Protein AF-A0A9C8XDU8-F1 (afdb_monomer)

Radius of gyration: 26.34 Å; Cα con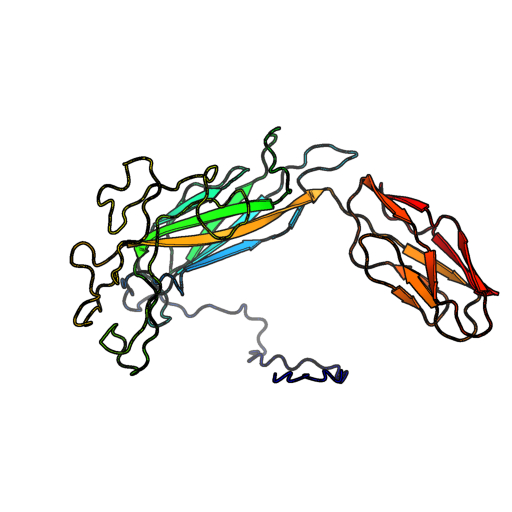tacts (8 Å, |Δi|>4): 735; chains: 1; bounding box: 66×48×68 Å

Sequence (314 aa):
MNKRFIVLTSLLFSSLLLISSCSEDNSSFETPNTSGTASNNSPVSQKNFTLLASPTEVSFFDIEKGFNEQTSKISVRIGDSKNQLVTGERTIYFRTEWGLIDPSCTTKDGACEVTWRTMRSEDVPSDLRNTIVAYSHGGQETYQDFNGNNRYDDGDTYEDLEEPYIDLDRSGDYSSGDVIIDTINGLDLTGANQKHDDADGYYNGPDCSHSTDCSPVLSNITVWAANTILLTTNKASLGGSVSGLTTGTLVLQSPGVFDLVISTDGAFTFPPDLSLGSSYNVTVKTNPAGLTCTVTDGQGVIYSDITNIAVNCS

Secondary structure (DSSP, 8-state):
-----------------------SS----PPP--TTSPP--PPPBGGGEEEEEESSEEEEEETTTEE---EEEEEEEEB-TTS-B--S--EEEEEESSSEE-SEEE-BTTEEEEEEE----S---TTSEEEEEEEEEEEB--EE-SSSSSSB-TT-EE---PPPEE-SS--SS--TT-EE-----SS-SSS-SSS-----SSB--TTB--SS-B-SS-S-EEEEEEEEEEEEE-EEEEEEEEE---SS-EEEE-TTS--EEE-SSEEEEEEEEEETT-EEE-EEEEPPTT--EEEES-EEE-SS-EEEEEEEE-

Structure (mmCIF, N/CA/C/O backbone):
data_AF-A0A9C8XDU8-F1
#
_entry.id   AF-A0A9C8XDU8-F1
#
loop_
_atom_site.group_PDB
_atom_site.id
_atom_site.type_symbol
_atom_site.label_atom_id
_atom_site.label_alt_id
_atom_site.label_comp_id
_atom_site.label_asym_id
_atom_site.label_entity_id
_atom_site.label_seq_id
_atom_site.pdbx_PDB_ins_code
_atom_site.Cartn_x
_atom_site.Cartn_y
_atom_site.Cartn_z
_atom_site.occupancy
_atom_site.B_iso_or_equiv
_atom_site.auth_seq_id
_atom_site.auth_comp_id
_atom_site.auth_asym_id
_atom_site.auth_atom_id
_atom_site.pdbx_PDB_model_num
ATOM 1 N N . MET A 1 1 ? -24.894 -24.869 -12.530 1.00 39.75 1 MET A N 1
ATOM 2 C CA . MET A 1 1 ? -25.088 -25.923 -11.506 1.00 39.75 1 MET A CA 1
ATOM 3 C C . MET A 1 1 ? -23.752 -26.595 -11.223 1.00 39.75 1 MET A C 1
ATOM 5 O O . MET A 1 1 ? -23.346 -27.440 -11.999 1.00 39.75 1 MET A O 1
ATOM 9 N N . ASN A 1 2 ? -23.061 -26.179 -10.160 1.00 30.44 2 ASN A N 1
ATOM 10 C CA . ASN A 1 2 ? -22.371 -27.059 -9.208 1.00 30.44 2 ASN A CA 1
ATOM 11 C C . ASN A 1 2 ? -21.784 -26.179 -8.098 1.00 30.44 2 ASN A C 1
ATOM 13 O O . ASN A 1 2 ? -20.748 -25.546 -8.264 1.00 30.44 2 ASN A O 1
ATOM 17 N N . LYS A 1 3 ? -22.516 -26.092 -6.985 1.00 34.38 3 LYS A N 1
ATOM 18 C CA . LYS A 1 3 ? -22.070 -25.444 -5.751 1.00 34.38 3 LYS A CA 1
ATOM 19 C C . LYS A 1 3 ? -21.203 -26.449 -4.996 1.00 34.38 3 LYS A C 1
ATOM 21 O O . LYS A 1 3 ? -21.691 -27.533 -4.682 1.00 34.38 3 LYS A O 1
ATOM 26 N N . ARG A 1 4 ? -19.959 -26.100 -4.670 1.00 33.50 4 ARG A N 1
ATOM 27 C CA . ARG A 1 4 ? -19.191 -26.795 -3.629 1.00 33.50 4 ARG A CA 1
ATOM 28 C C . ARG A 1 4 ? -19.072 -25.872 -2.424 1.00 33.50 4 ARG A C 1
ATOM 30 O O . ARG A 1 4 ? -18.353 -24.884 -2.454 1.00 33.50 4 ARG A O 1
ATOM 37 N N . PHE A 1 5 ? -19.858 -26.198 -1.402 1.00 32.03 5 PHE A N 1
ATOM 38 C CA . PHE A 1 5 ? -19.730 -25.692 -0.042 1.00 32.03 5 PHE A CA 1
ATOM 39 C C . PHE A 1 5 ? -18.426 -26.228 0.559 1.00 32.03 5 PHE A C 1
ATOM 41 O O . PHE A 1 5 ? -18.222 -27.442 0.573 1.00 32.03 5 PHE A O 1
ATOM 48 N N . ILE A 1 6 ? -17.578 -25.344 1.080 1.00 29.83 6 ILE A N 1
ATOM 49 C CA . ILE A 1 6 ? -16.530 -25.711 2.036 1.00 29.83 6 ILE A CA 1
ATOM 50 C C . ILE A 1 6 ? -17.078 -25.374 3.422 1.00 29.83 6 ILE A C 1
ATOM 52 O O . ILE A 1 6 ? -17.429 -24.232 3.708 1.00 29.83 6 ILE A O 1
ATOM 56 N N . VAL A 1 7 ? -17.209 -26.402 4.257 1.00 29.98 7 VAL A N 1
ATOM 57 C CA . VAL A 1 7 ? -17.560 -26.290 5.674 1.00 29.98 7 VAL A CA 1
ATOM 58 C C . VAL A 1 7 ? -16.274 -25.956 6.430 1.00 29.98 7 VAL A C 1
ATOM 60 O O . VAL A 1 7 ? -15.379 -26.794 6.502 1.00 29.98 7 VAL A O 1
ATOM 63 N N . LEU A 1 8 ? -16.167 -24.744 6.982 1.00 28.47 8 LEU A N 1
ATOM 64 C CA . LEU A 1 8 ? -15.135 -24.407 7.967 1.00 28.47 8 LEU A CA 1
ATOM 65 C C . LEU A 1 8 ? -15.611 -24.881 9.348 1.00 28.47 8 LEU A C 1
ATOM 67 O O . LEU A 1 8 ? -16.419 -24.223 9.999 1.00 28.47 8 LEU A O 1
ATOM 71 N N . THR A 1 9 ? -15.121 -26.032 9.802 1.00 29.92 9 THR A N 1
ATOM 72 C CA . THR A 1 9 ? -15.138 -26.385 11.227 1.00 29.92 9 THR A CA 1
ATOM 73 C C . THR A 1 9 ? -13.935 -25.738 11.900 1.00 29.92 9 THR A C 1
ATOM 75 O O . THR A 1 9 ? -12.794 -26.087 11.598 1.00 29.92 9 THR A O 1
ATOM 78 N N . SER A 1 10 ? -14.190 -24.798 12.808 1.00 29.11 10 SER A N 1
ATOM 79 C CA . SER A 1 10 ? -13.184 -24.211 13.686 1.00 29.11 10 SER A CA 1
ATOM 80 C C . SER A 1 10 ? -12.690 -25.253 14.693 1.00 29.11 10 SER A C 1
ATOM 82 O O . SER A 1 10 ? -13.430 -25.718 15.558 1.00 29.11 10 SER A O 1
ATOM 84 N N . LEU A 1 11 ? -11.414 -25.618 14.591 1.00 30.50 11 LEU A N 1
ATOM 85 C CA . LEU A 1 11 ? -10.682 -26.290 15.660 1.00 30.50 11 LEU A CA 1
ATOM 86 C C . LEU A 1 11 ? -9.765 -25.256 16.310 1.00 30.50 11 LEU A C 1
ATOM 88 O O . LEU A 1 11 ? -8.758 -24.842 15.742 1.00 30.50 11 LEU A O 1
ATOM 92 N N . LEU A 1 12 ? -10.158 -24.833 17.509 1.00 35.75 12 LEU A N 1
ATOM 93 C CA . LEU A 1 12 ? -9.295 -24.165 18.473 1.00 35.75 12 LEU A CA 1
ATOM 94 C C . LEU A 1 12 ? -8.154 -25.119 18.842 1.00 35.75 12 LEU A C 1
ATOM 96 O O . LEU A 1 12 ? -8.356 -26.053 19.614 1.00 35.75 12 LEU A O 1
ATOM 100 N N . PHE A 1 13 ? -6.956 -24.858 18.328 1.00 32.38 13 PHE A N 1
ATOM 101 C CA . PHE A 1 13 ? -5.723 -25.272 18.984 1.00 32.38 13 PHE A CA 1
ATOM 102 C C . PHE A 1 13 ? -4.850 -24.043 19.214 1.00 32.38 13 PHE A C 1
ATOM 104 O O . PHE A 1 13 ? -4.198 -23.510 18.321 1.00 32.38 13 PHE A O 1
ATOM 111 N N . SER A 1 14 ? -4.886 -23.599 20.468 1.00 38.06 14 SER A N 1
ATOM 112 C CA . SER A 1 14 ? -3.802 -22.873 21.109 1.00 38.06 14 SER A CA 1
ATOM 113 C C . SER A 1 14 ? -2.542 -23.726 21.020 1.00 38.06 14 SER A C 1
ATOM 115 O O . SER A 1 14 ? -2.510 -24.826 21.569 1.00 38.06 14 SER A O 1
ATOM 117 N N . SER A 1 15 ? -1.552 -23.250 20.274 1.00 33.59 15 SER A N 1
ATOM 118 C CA . SER A 1 15 ? -0.123 -23.205 20.615 1.00 33.59 15 SER A CA 1
ATOM 119 C C . SER A 1 15 ? 0.688 -23.084 19.325 1.00 33.59 15 SER A C 1
ATOM 121 O O . SER A 1 15 ? 0.828 -24.020 18.548 1.00 33.59 15 SER A O 1
ATOM 123 N N . LEU A 1 16 ? 1.153 -21.856 19.100 1.00 37.53 16 LEU A N 1
ATOM 124 C CA . LEU A 1 16 ? 2.397 -21.476 18.437 1.00 37.53 16 LEU A CA 1
ATOM 125 C C . LEU A 1 16 ? 3.181 -22.640 17.788 1.00 37.53 16 LEU A C 1
ATOM 127 O O . LEU A 1 16 ? 3.995 -23.290 18.440 1.00 37.53 16 LEU A O 1
ATOM 131 N N . LEU A 1 17 ? 3.001 -22.846 16.482 1.00 32.78 17 LEU A N 1
ATOM 132 C CA . LEU A 1 17 ? 4.022 -23.485 15.650 1.00 32.78 17 LEU A CA 1
ATOM 133 C C . LEU A 1 17 ? 4.694 -22.398 14.805 1.00 32.78 17 LEU A C 1
ATOM 135 O O . LEU A 1 17 ? 4.481 -22.277 13.603 1.00 32.78 17 LEU A O 1
ATOM 139 N N . LEU A 1 18 ? 5.485 -21.562 15.478 1.00 34.25 18 LEU A N 1
ATOM 140 C CA . LEU A 1 18 ? 6.559 -20.829 14.824 1.00 34.25 18 LEU A CA 1
ATOM 141 C C . LEU A 1 18 ? 7.647 -21.858 14.522 1.00 34.25 18 LEU A C 1
ATOM 143 O O . LEU A 1 18 ? 8.283 -22.372 15.439 1.00 34.25 18 LEU A O 1
ATOM 147 N N . ILE A 1 19 ? 7.880 -22.156 13.246 1.00 38.22 19 ILE A N 1
ATOM 148 C CA . ILE A 1 19 ? 9.189 -22.667 12.841 1.00 38.22 19 ILE A CA 1
ATOM 149 C C . ILE A 1 19 ? 10.120 -21.454 12.890 1.00 38.22 19 ILE A C 1
ATOM 151 O O . ILE A 1 19 ? 10.350 -20.794 11.881 1.00 38.22 19 ILE A O 1
ATOM 155 N N . SER A 1 20 ? 10.597 -21.110 14.087 1.00 36.84 20 SER A N 1
ATOM 156 C CA . SER A 1 20 ? 11.831 -20.354 14.212 1.00 36.84 20 SER A CA 1
ATOM 157 C C . SER A 1 20 ? 12.959 -21.367 14.359 1.00 36.84 20 SER A C 1
ATOM 159 O O . SER A 1 20 ? 12.995 -22.184 15.278 1.00 36.84 20 SER A O 1
ATOM 161 N N . SER A 1 21 ? 13.920 -21.321 13.445 1.00 36.47 21 SER A N 1
ATOM 162 C CA . SER A 1 21 ? 15.282 -21.654 13.828 1.00 36.47 21 SER A CA 1
ATOM 163 C C . SER A 1 21 ? 15.763 -20.513 14.729 1.00 36.47 21 SER A C 1
ATOM 165 O O . SER A 1 21 ? 16.355 -19.547 14.253 1.00 36.47 21 SER A O 1
ATOM 167 N N . CYS A 1 22 ? 15.427 -20.564 16.017 1.00 39.44 22 CYS A N 1
ATOM 168 C CA . CYS A 1 22 ? 16.080 -19.713 17.000 1.00 39.44 22 CYS A CA 1
ATOM 169 C C . CYS A 1 22 ? 17.445 -20.325 17.305 1.00 39.44 22 CYS A C 1
ATOM 171 O O . CYS A 1 22 ? 17.545 -21.384 17.920 1.00 39.44 22 CYS A O 1
ATOM 173 N N . SER A 1 23 ? 18.491 -19.637 16.855 1.00 51.41 23 SER A N 1
ATOM 174 C CA . SER A 1 23 ? 19.739 -19.603 17.605 1.00 51.41 23 SER A CA 1
ATOM 175 C C . SER A 1 23 ? 19.411 -19.157 19.039 1.00 51.41 23 SER A C 1
ATOM 177 O O . SER A 1 23 ? 18.607 -18.245 19.225 1.00 51.41 23 SER A O 1
ATOM 179 N N . GLU A 1 24 ? 19.949 -19.839 20.052 1.00 52.91 24 GLU A N 1
ATOM 180 C CA . GLU A 1 24 ? 19.737 -19.501 21.473 1.00 52.91 24 GLU A CA 1
ATOM 181 C C . GLU A 1 24 ? 20.584 -18.307 21.940 1.00 52.91 24 GLU A C 1
ATOM 183 O O . GLU A 1 24 ? 20.533 -17.921 23.110 1.00 52.91 24 GLU A O 1
ATOM 188 N N . ASP A 1 25 ? 21.365 -17.696 21.052 1.00 58.78 25 ASP A N 1
ATOM 189 C CA . ASP A 1 25 ? 21.912 -16.385 21.334 1.00 58.78 25 ASP A CA 1
ATOM 190 C C . ASP A 1 25 ? 20.848 -15.329 21.028 1.00 58.78 25 ASP A C 1
ATOM 192 O O . ASP A 1 25 ? 20.132 -15.373 20.036 1.00 58.78 25 ASP A O 1
ATOM 196 N N . ASN A 1 26 ? 20.727 -14.336 21.900 1.00 54.47 26 ASN A N 1
ATOM 197 C CA . ASN A 1 26 ? 19.914 -13.142 21.677 1.00 54.47 26 ASN A CA 1
ATOM 198 C C . ASN A 1 26 ? 20.536 -12.255 20.570 1.00 54.47 26 ASN A C 1
ATOM 200 O O . ASN A 1 26 ? 20.583 -11.031 20.699 1.00 54.47 26 ASN A O 1
ATOM 204 N N . SER A 1 27 ? 21.127 -12.879 19.546 1.00 57.28 27 SER A N 1
ATOM 205 C CA . SER A 1 27 ? 21.696 -12.218 18.392 1.00 57.28 27 SER A CA 1
ATOM 206 C C . SER A 1 27 ? 20.544 -11.677 17.560 1.00 57.28 27 SER A C 1
ATOM 208 O O . SER A 1 27 ? 19.524 -12.331 17.325 1.00 57.28 27 SER A O 1
ATOM 210 N N . SER A 1 28 ? 20.673 -10.419 17.150 1.00 51.25 28 SER A N 1
ATOM 211 C CA . SER A 1 28 ? 19.823 -9.891 16.095 1.00 51.25 28 SER A CA 1
ATOM 212 C C . SER A 1 28 ? 19.925 -10.822 14.895 1.00 51.25 28 SER A C 1
ATOM 214 O O . SER A 1 28 ? 21.025 -11.266 14.579 1.00 51.25 28 SER A O 1
ATOM 216 N N . PHE A 1 29 ? 18.807 -11.083 14.218 1.00 43.62 29 PHE A N 1
ATOM 217 C CA . PHE A 1 29 ? 18.820 -11.724 12.908 1.00 43.62 29 PHE A CA 1
ATOM 218 C C . PHE A 1 29 ? 19.774 -10.942 11.996 1.00 43.62 29 PHE A C 1
ATOM 220 O O . PHE A 1 29 ? 19.431 -9.868 11.499 1.00 43.62 29 PHE A O 1
ATOM 227 N N . GLU A 1 30 ? 21.003 -11.434 11.845 1.00 51.00 30 GLU A N 1
ATOM 228 C CA . GLU A 1 30 ? 21.972 -10.829 10.950 1.00 51.00 30 GLU A CA 1
ATOM 229 C C . GLU A 1 30 ? 21.600 -11.263 9.538 1.00 51.00 30 GLU A C 1
ATOM 231 O O . GLU A 1 30 ? 21.566 -12.452 9.210 1.00 51.00 30 GLU A O 1
ATOM 236 N N . THR A 1 31 ? 21.285 -10.291 8.683 1.00 50.94 31 THR A N 1
ATOM 237 C CA . THR A 1 31 ? 21.242 -10.547 7.246 1.00 50.94 31 THR A CA 1
ATOM 238 C C . THR A 1 31 ? 22.615 -11.066 6.823 1.00 50.94 31 THR A C 1
ATOM 240 O O . THR A 1 31 ? 23.615 -10.528 7.309 1.00 50.94 31 THR A O 1
ATOM 243 N N . PRO A 1 32 ? 22.703 -12.066 5.927 1.00 56.72 32 PRO A N 1
ATOM 244 C CA . PRO A 1 32 ? 23.986 -12.583 5.472 1.00 56.72 32 PRO A CA 1
ATOM 245 C C . PRO A 1 32 ? 24.921 -11.441 5.062 1.00 56.72 32 PRO A C 1
ATOM 247 O O . PRO A 1 32 ? 24.520 -10.558 4.306 1.00 56.72 32 PRO A O 1
ATOM 250 N N . ASN A 1 33 ? 26.156 -11.443 5.569 1.00 56.66 33 ASN A N 1
ATOM 251 C CA . ASN A 1 33 ? 27.168 -10.474 5.162 1.00 56.66 33 ASN A CA 1
ATOM 252 C C . ASN A 1 33 ? 27.470 -10.672 3.666 1.00 56.66 33 ASN A C 1
ATOM 254 O O . ASN A 1 33 ? 28.107 -11.651 3.281 1.00 56.66 33 ASN A O 1
ATOM 258 N N . THR A 1 34 ? 26.994 -9.753 2.828 1.00 57.25 34 THR A N 1
ATOM 259 C CA . THR A 1 34 ? 27.178 -9.762 1.367 1.00 57.25 34 THR A CA 1
ATOM 260 C C . THR A 1 34 ? 28.531 -9.195 0.938 1.00 57.25 34 THR A C 1
ATOM 262 O O . THR A 1 34 ? 28.867 -9.241 -0.248 1.00 57.25 34 THR A O 1
ATOM 265 N N . SER A 1 35 ? 29.348 -8.690 1.869 1.00 55.66 35 SER A N 1
ATOM 266 C CA . SER A 1 35 ? 30.664 -8.128 1.564 1.00 55.66 35 SER A CA 1
ATOM 267 C C . SER A 1 35 ? 31.556 -9.164 0.868 1.00 55.66 35 SER A C 1
ATOM 269 O O . SER A 1 35 ? 31.916 -10.189 1.445 1.00 55.66 35 SER A O 1
ATOM 271 N N . GLY A 1 36 ? 31.897 -8.901 -0.398 1.00 59.25 36 GLY A N 1
ATOM 272 C CA . GLY A 1 36 ? 32.708 -9.792 -1.234 1.00 59.25 36 GLY A CA 1
ATOM 273 C C . GLY A 1 36 ? 31.927 -10.807 -2.081 1.00 59.25 36 GLY A C 1
ATOM 274 O O . GLY A 1 36 ? 32.555 -11.567 -2.817 1.00 59.25 36 GLY A O 1
ATOM 275 N N . THR A 1 37 ? 30.589 -10.817 -2.034 1.00 65.12 37 THR A N 1
ATOM 276 C CA . THR A 1 37 ? 29.775 -11.519 -3.045 1.00 65.12 37 THR A CA 1
ATOM 277 C C . THR A 1 37 ? 29.738 -10.724 -4.352 1.00 65.12 37 THR A C 1
ATOM 279 O O . THR A 1 37 ? 29.828 -9.496 -4.349 1.00 65.12 37 THR A O 1
ATOM 282 N N . ALA A 1 38 ? 29.666 -11.419 -5.491 1.00 71.81 38 ALA A N 1
ATOM 283 C CA . ALA A 1 38 ? 29.544 -10.756 -6.786 1.00 71.81 38 ALA A CA 1
ATOM 284 C C . ALA A 1 38 ? 28.262 -9.906 -6.818 1.00 71.81 38 ALA A C 1
ATOM 286 O O . ALA A 1 38 ? 27.205 -10.365 -6.387 1.00 71.81 38 ALA A O 1
ATOM 287 N N . SER A 1 39 ? 28.363 -8.675 -7.329 1.00 83.62 39 SER A N 1
ATOM 288 C CA . SER A 1 39 ? 27.209 -7.785 -7.477 1.00 83.62 39 SER A CA 1
ATOM 289 C C . SER A 1 39 ? 26.194 -8.413 -8.430 1.00 83.62 39 SER A C 1
ATOM 291 O O . SER A 1 39 ? 26.502 -8.627 -9.605 1.00 83.62 39 SER A O 1
ATOM 293 N N . ASN A 1 40 ? 24.989 -8.702 -7.940 1.00 90.62 40 ASN A N 1
ATOM 294 C CA . ASN A 1 40 ? 23.864 -9.048 -8.790 1.00 90.62 40 ASN A CA 1
ATOM 295 C C . ASN A 1 40 ? 23.323 -7.753 -9.398 1.00 90.62 40 ASN A C 1
ATOM 297 O O . ASN A 1 40 ? 22.680 -6.952 -8.719 1.00 90.62 40 ASN A O 1
ATOM 301 N N . ASN A 1 41 ? 23.619 -7.555 -10.680 1.00 92.44 41 ASN A N 1
ATOM 302 C CA . ASN A 1 41 ? 23.193 -6.395 -11.456 1.00 92.44 41 ASN A CA 1
ATOM 303 C C . ASN A 1 41 ? 22.044 -6.726 -12.416 1.00 92.44 41 ASN A C 1
ATOM 305 O O . ASN A 1 41 ? 21.814 -5.952 -13.345 1.00 92.44 41 ASN A O 1
ATOM 309 N N . SER A 1 42 ? 21.347 -7.847 -12.212 1.00 93.38 42 SER A N 1
ATOM 310 C CA . SER A 1 42 ? 20.165 -8.208 -12.998 1.00 93.38 42 SER A CA 1
ATOM 311 C C . SER A 1 42 ? 19.093 -7.104 -12.935 1.00 93.38 42 SER A C 1
ATOM 313 O O . SER A 1 42 ? 19.106 -6.273 -12.012 1.00 93.38 42 SER A O 1
ATOM 315 N N . PRO A 1 43 ? 18.176 -7.048 -13.915 1.00 95.06 43 PRO A N 1
ATOM 316 C CA . PRO A 1 43 ? 17.013 -6.175 -13.826 1.00 95.06 43 PRO A CA 1
ATOM 317 C C . PRO A 1 43 ? 16.190 -6.489 -12.579 1.00 95.06 43 PRO A C 1
ATOM 319 O O . PRO A 1 43 ? 16.100 -7.641 -12.145 1.00 95.06 43 PRO A O 1
ATOM 322 N N . VAL A 1 44 ? 15.569 -5.455 -12.018 1.00 96.44 44 VAL A N 1
ATOM 323 C CA . VAL A 1 44 ? 14.589 -5.632 -10.945 1.00 96.44 44 VAL A CA 1
ATOM 324 C C . VAL A 1 44 ? 13.340 -6.262 -11.547 1.00 96.44 44 VAL A C 1
ATOM 326 O O . VAL A 1 44 ? 12.788 -5.729 -12.503 1.00 96.44 44 VAL A O 1
ATOM 329 N N . SER A 1 45 ? 12.907 -7.396 -11.010 1.00 94.94 45 SER A N 1
ATOM 330 C CA . SER A 1 45 ? 11.658 -8.031 -11.422 1.00 94.94 45 SER A CA 1
ATOM 331 C C . SER A 1 45 ? 10.485 -7.364 -10.723 1.00 94.94 45 SER A C 1
ATOM 333 O O . SER A 1 45 ? 10.530 -7.189 -9.503 1.00 94.94 45 SER A O 1
ATOM 335 N N . GLN A 1 46 ? 9.429 -7.056 -11.474 1.00 95.25 46 GLN A N 1
ATOM 336 C CA . GLN A 1 46 ? 8.180 -6.505 -10.948 1.00 95.25 46 GLN A CA 1
ATOM 337 C C . GLN A 1 46 ? 7.655 -7.296 -9.738 1.00 95.25 46 GLN A C 1
ATOM 339 O O . GLN A 1 46 ? 7.424 -6.730 -8.672 1.00 95.25 46 GLN A O 1
ATOM 344 N N . LYS A 1 47 ? 7.580 -8.628 -9.841 1.00 93.38 47 LYS A N 1
ATOM 345 C CA . LYS A 1 47 ? 7.171 -9.521 -8.741 1.00 93.38 47 LYS A CA 1
ATOM 346 C C . LYS A 1 47 ? 8.003 -9.364 -7.465 1.00 93.38 47 LYS A C 1
ATOM 348 O O . LYS A 1 47 ? 7.502 -9.604 -6.369 1.00 93.38 47 LYS A O 1
ATOM 353 N N . ASN A 1 48 ? 9.279 -9.017 -7.605 1.00 95.56 48 ASN A N 1
ATOM 354 C CA . ASN A 1 48 ? 10.221 -8.901 -6.495 1.00 95.56 48 ASN A CA 1
ATOM 355 C C . ASN A 1 48 ? 10.542 -7.439 -6.152 1.00 95.56 48 ASN A C 1
ATOM 357 O O . ASN A 1 48 ? 11.553 -7.167 -5.502 1.00 95.56 48 ASN A O 1
ATOM 361 N N . PHE A 1 49 ? 9.667 -6.509 -6.539 1.00 97.62 49 PHE A N 1
ATOM 362 C CA . PHE A 1 49 ? 9.664 -5.130 -6.074 1.00 97.62 49 PHE A CA 1
ATOM 363 C C . PHE A 1 49 ? 8.706 -5.003 -4.882 1.00 97.62 49 PHE A C 1
ATOM 365 O O . PHE A 1 49 ? 7.489 -4.954 -5.030 1.00 97.62 49 PHE A O 1
ATOM 372 N N . THR A 1 50 ? 9.243 -4.962 -3.664 1.00 97.12 50 THR A N 1
ATOM 373 C CA . THR A 1 50 ? 8.432 -4.855 -2.441 1.00 97.12 50 THR A CA 1
ATOM 374 C C . THR A 1 50 ? 8.434 -3.429 -1.908 1.00 97.12 50 THR A C 1
ATOM 376 O O . THR A 1 50 ? 9.505 -2.858 -1.710 1.00 97.12 50 THR A O 1
ATOM 379 N N . LEU A 1 51 ? 7.249 -2.900 -1.589 1.00 98.19 51 LEU A N 1
ATOM 380 C CA . LEU A 1 51 ? 7.042 -1.607 -0.934 1.00 98.19 51 LEU A CA 1
ATOM 381 C C . LEU A 1 51 ? 6.240 -1.794 0.360 1.00 98.19 51 LEU A C 1
ATOM 383 O O . LEU A 1 51 ? 5.146 -2.357 0.345 1.00 98.19 51 LEU A O 1
ATOM 387 N N . LEU A 1 52 ? 6.775 -1.306 1.479 1.00 97.56 52 LEU A N 1
ATOM 388 C CA . LEU A 1 52 ? 6.145 -1.395 2.797 1.00 97.56 52 LEU A CA 1
ATOM 389 C C . LEU A 1 52 ? 6.091 -0.023 3.463 1.00 97.56 52 LEU A C 1
ATOM 391 O O . LEU A 1 52 ? 7.072 0.717 3.428 1.00 97.56 52 LEU A O 1
ATOM 395 N N . ALA A 1 53 ? 4.979 0.270 4.131 1.00 97.31 53 ALA A N 1
ATOM 396 C CA . ALA A 1 53 ? 4.838 1.414 5.023 1.00 97.31 53 ALA A CA 1
ATOM 397 C C . ALA A 1 53 ? 4.768 0.946 6.485 1.00 97.31 53 ALA A C 1
ATOM 399 O O . ALA A 1 53 ? 4.138 -0.066 6.794 1.00 97.31 53 ALA A O 1
ATOM 400 N N . SER A 1 54 ? 5.404 1.677 7.400 1.00 96.31 54 SER A N 1
ATOM 401 C CA . SER A 1 54 ? 5.334 1.405 8.836 1.00 96.31 54 SER A CA 1
ATOM 402 C C . SER A 1 54 ? 5.406 2.698 9.665 1.00 96.31 54 SER A C 1
ATOM 404 O O . SER A 1 54 ? 6.454 3.351 9.673 1.00 96.31 54 SER A O 1
ATOM 406 N N . PRO A 1 55 ? 4.355 3.044 10.434 1.00 95.12 55 PRO A N 1
ATOM 407 C CA . PRO A 1 55 ? 3.081 2.327 10.539 1.00 95.12 55 PRO A CA 1
ATOM 408 C C . PRO A 1 55 ? 2.210 2.489 9.277 1.00 95.12 55 PRO A C 1
ATOM 410 O O . PRO A 1 55 ? 2.347 3.464 8.537 1.00 95.12 55 PRO A O 1
ATOM 413 N N . THR A 1 56 ? 1.306 1.534 9.043 1.00 90.88 56 THR A N 1
ATOM 414 C CA . THR A 1 56 ? 0.292 1.595 7.970 1.00 90.88 56 THR A CA 1
ATOM 415 C C . THR A 1 56 ? -0.942 2.405 8.367 1.00 90.88 56 THR A C 1
ATOM 417 O O . THR A 1 56 ? -1.742 2.746 7.507 1.00 90.88 56 THR A O 1
ATOM 420 N N . GLU A 1 57 ? -1.104 2.719 9.655 1.00 91.81 57 GLU A N 1
ATOM 421 C CA . GLU A 1 57 ? -2.108 3.656 10.164 1.00 91.81 57 GLU A CA 1
ATOM 422 C C . GLU A 1 57 ? -1.398 4.854 10.798 1.00 91.81 57 GLU A C 1
ATOM 424 O O . GLU A 1 57 ? -0.529 4.682 11.657 1.00 91.81 57 GLU A O 1
ATOM 429 N N . VAL A 1 58 ? -1.759 6.068 10.383 1.00 91.81 58 VAL A N 1
ATOM 430 C CA . VAL A 1 58 ? -1.148 7.307 10.873 1.00 91.81 58 VAL A CA 1
ATOM 431 C C . VAL A 1 58 ? -2.219 8.265 11.387 1.00 91.81 58 VAL A C 1
ATOM 433 O O . VAL A 1 58 ? -3.037 8.773 10.621 1.00 91.81 58 VAL A O 1
ATOM 436 N N . SER A 1 59 ? -2.164 8.562 12.691 1.00 88.88 59 SER A N 1
ATOM 437 C CA . SER A 1 59 ? -3.068 9.519 13.338 1.00 88.88 59 SER A CA 1
ATOM 438 C C . SER A 1 59 ? -2.606 10.967 13.140 1.00 88.88 59 SER A C 1
ATOM 440 O O . SER A 1 59 ? -1.839 11.508 13.941 1.00 88.88 59 SER A O 1
ATOM 442 N N . PHE A 1 60 ? -3.056 11.602 12.058 1.00 86.75 60 PHE A N 1
ATOM 443 C CA . PHE A 1 60 ? -2.606 12.945 11.662 1.00 86.75 60 PHE A CA 1
ATOM 444 C C . PHE A 1 60 ? -3.393 14.087 12.325 1.00 86.75 60 PHE A C 1
ATOM 446 O O . PHE A 1 60 ? -3.003 15.253 12.223 1.00 86.75 60 PHE A O 1
ATOM 453 N N . PHE A 1 61 ? -4.514 13.787 12.986 1.00 83.25 61 PHE A N 1
ATOM 454 C CA . PHE A 1 61 ? -5.377 14.806 13.578 1.00 83.25 61 PHE A CA 1
ATOM 455 C C . PHE A 1 61 ? -5.983 14.366 14.915 1.00 83.25 61 PHE A C 1
ATOM 457 O O . PHE A 1 61 ? -6.576 13.295 15.050 1.00 83.25 61 PHE A O 1
ATOM 464 N N . ASP A 1 62 ? -5.861 15.242 15.904 1.00 79.38 62 ASP A N 1
ATOM 465 C CA . ASP A 1 62 ? -6.474 15.139 17.223 1.00 79.38 62 ASP A CA 1
ATOM 466 C C . ASP A 1 62 ? -7.637 16.143 17.294 1.00 79.38 62 ASP A C 1
ATOM 468 O O . ASP A 1 62 ? -7.465 17.320 16.983 1.00 79.38 62 ASP A O 1
ATOM 472 N N . ILE A 1 63 ? -8.835 15.707 17.694 1.00 69.94 63 ILE A N 1
ATOM 473 C CA . ILE A 1 63 ? -10.006 16.597 17.748 1.00 69.94 63 ILE A CA 1
ATOM 474 C C . ILE A 1 63 ? -9.880 17.687 18.825 1.00 69.94 63 ILE A C 1
ATOM 476 O O . ILE A 1 63 ? -10.462 18.761 18.686 1.00 69.94 63 ILE A O 1
ATOM 480 N N . GLU A 1 64 ? -9.106 17.434 19.879 1.00 73.19 64 GLU A N 1
ATOM 481 C CA . GLU A 1 64 ? -8.867 18.369 20.978 1.00 73.19 64 GLU A CA 1
ATOM 482 C C . GLU A 1 64 ? -7.627 19.234 20.729 1.00 73.19 64 GLU A C 1
ATOM 484 O O . GLU A 1 64 ? -7.610 20.416 21.077 1.00 73.19 64 GLU A O 1
ATOM 489 N N . LYS A 1 65 ? -6.579 18.652 20.131 1.00 76.88 65 LYS A N 1
ATOM 490 C CA . LYS A 1 65 ? -5.263 19.304 19.964 1.00 76.88 65 LYS A CA 1
ATOM 491 C C . LYS A 1 65 ? -4.989 19.809 18.548 1.00 76.88 65 LYS A C 1
ATOM 493 O O . LYS A 1 65 ? -4.049 20.578 18.350 1.00 76.88 65 LYS A O 1
ATOM 498 N N . GLY A 1 66 ? -5.811 19.428 17.577 1.00 78.62 66 GLY A N 1
ATOM 499 C CA . GLY A 1 66 ? -5.653 19.762 16.167 1.00 78.62 66 GLY A CA 1
ATOM 500 C C . GLY A 1 66 ? -4.646 18.868 15.437 1.00 78.62 66 GLY A C 1
ATOM 501 O O . GLY A 1 66 ? -4.427 17.712 15.790 1.00 78.62 66 GLY A O 1
ATOM 502 N N . PHE A 1 67 ? -4.044 19.408 14.375 1.00 85.00 67 PHE A N 1
ATOM 503 C CA . PHE A 1 67 ? -3.098 18.688 13.518 1.00 85.00 67 PHE A CA 1
ATOM 504 C C . PHE A 1 67 ? -1.895 18.144 14.303 1.00 85.00 67 PHE A C 1
ATOM 506 O O . PHE A 1 67 ? -1.278 18.862 15.092 1.00 85.00 67 PHE A O 1
ATOM 513 N N . ASN A 1 68 ? -1.540 16.893 14.025 1.00 83.81 68 ASN A N 1
ATOM 514 C CA . ASN A 1 68 ? -0.431 16.177 14.629 1.00 83.81 68 ASN A CA 1
ATOM 515 C C . ASN A 1 68 ? 0.540 15.727 13.532 1.00 83.81 68 ASN A C 1
ATOM 517 O O . ASN A 1 68 ? 0.186 14.899 12.694 1.00 83.81 68 ASN A O 1
ATOM 521 N N . GLU A 1 69 ? 1.767 16.257 13.542 1.00 89.81 69 GLU A N 1
ATOM 522 C CA . GLU A 1 69 ? 2.788 15.812 12.595 1.00 89.81 69 GLU A CA 1
ATOM 523 C C . GLU A 1 69 ? 3.208 14.382 12.934 1.00 89.81 69 GLU A C 1
ATOM 525 O O . GLU A 1 69 ? 3.717 14.101 14.020 1.00 89.81 69 GLU A O 1
ATOM 530 N N . GLN A 1 70 ? 2.990 13.479 11.990 1.00 92.81 70 GLN A N 1
ATOM 531 C CA . GLN A 1 70 ? 3.341 12.076 12.098 1.00 92.81 70 GLN A CA 1
ATOM 532 C C . GLN A 1 70 ? 4.107 11.622 10.863 1.00 92.81 70 GLN A C 1
ATOM 534 O O . GLN A 1 70 ? 4.055 12.238 9.795 1.00 92.81 70 GLN A O 1
ATOM 539 N N . THR A 1 71 ? 4.823 10.515 11.018 1.00 95.81 71 THR A N 1
ATOM 540 C CA . THR A 1 71 ? 5.657 9.951 9.962 1.00 95.81 71 THR A CA 1
ATOM 541 C C . THR A 1 71 ? 5.377 8.473 9.776 1.00 95.81 71 THR A C 1
ATOM 543 O O . THR A 1 71 ? 5.148 7.764 10.756 1.00 95.81 71 THR A O 1
ATOM 546 N N . SER A 1 72 ? 5.505 8.000 8.542 1.00 97.50 72 SER A N 1
ATOM 547 C CA . SER A 1 72 ? 5.603 6.581 8.225 1.00 97.50 72 SER A CA 1
ATOM 548 C C . SER A 1 72 ? 6.904 6.328 7.485 1.00 97.50 72 SER A C 1
ATOM 550 O O . SER A 1 72 ? 7.295 7.086 6.593 1.00 97.50 72 SER A O 1
ATOM 552 N N . LYS A 1 73 ? 7.612 5.280 7.893 1.00 98.38 73 LYS A N 1
ATOM 553 C CA . LYS A 1 73 ? 8.806 4.818 7.203 1.00 98.38 73 LYS A CA 1
ATOM 554 C C . LYS A 1 73 ? 8.378 3.994 5.998 1.00 98.38 73 LYS A C 1
ATOM 556 O O . LYS A 1 73 ? 7.604 3.052 6.150 1.00 98.38 73 LYS A O 1
ATOM 561 N N . ILE A 1 74 ? 8.916 4.339 4.837 1.00 98.56 74 ILE A N 1
ATOM 562 C CA . ILE A 1 74 ? 8.651 3.656 3.577 1.00 98.56 74 ILE A CA 1
ATOM 563 C C . ILE A 1 74 ? 9.895 2.860 3.209 1.00 98.56 74 ILE A C 1
ATOM 565 O O . ILE A 1 74 ? 10.942 3.443 2.931 1.00 98.56 74 ILE A O 1
ATOM 569 N N . SER A 1 75 ? 9.792 1.536 3.241 1.00 98.19 75 SER A N 1
ATOM 570 C CA . SER A 1 75 ? 10.908 0.621 3.001 1.00 98.19 75 SER A CA 1
ATOM 571 C C . SER A 1 75 ? 10.697 -0.129 1.692 1.00 98.19 75 SER A C 1
ATOM 573 O O . SER A 1 75 ? 9.624 -0.686 1.452 1.00 98.19 75 SER A O 1
ATOM 575 N N . VAL A 1 76 ? 11.742 -0.180 0.867 1.00 98.38 76 VAL A N 1
ATOM 576 C CA . VAL A 1 76 ? 11.761 -0.906 -0.405 1.00 98.38 76 VAL A CA 1
ATOM 577 C C . VAL A 1 76 ? 12.792 -2.024 -0.362 1.00 98.38 76 VAL A C 1
ATOM 579 O O . VAL A 1 76 ? 13.893 -1.848 0.166 1.00 98.38 76 VAL A O 1
ATOM 582 N N . ARG A 1 77 ? 12.438 -3.174 -0.940 1.00 97.44 77 ARG A N 1
ATOM 583 C CA . ARG A 1 77 ? 13.359 -4.281 -1.233 1.00 97.44 77 ARG A CA 1
ATOM 584 C C . ARG A 1 77 ? 13.193 -4.717 -2.682 1.00 97.44 77 ARG A C 1
ATOM 586 O O . ARG A 1 77 ? 12.063 -4.825 -3.149 1.00 97.44 77 ARG A O 1
ATOM 593 N N . ILE A 1 78 ? 14.306 -4.980 -3.361 1.00 97.50 78 ILE A N 1
ATOM 594 C CA . ILE A 1 78 ? 14.332 -5.344 -4.781 1.00 97.50 78 ILE A CA 1
ATOM 595 C C . ILE A 1 78 ? 15.044 -6.676 -5.027 1.00 97.50 78 ILE A C 1
ATOM 597 O O . ILE A 1 78 ? 16.124 -6.941 -4.495 1.00 97.50 78 ILE A O 1
ATOM 601 N N . GLY A 1 79 ? 14.452 -7.504 -5.881 1.00 95.56 79 GLY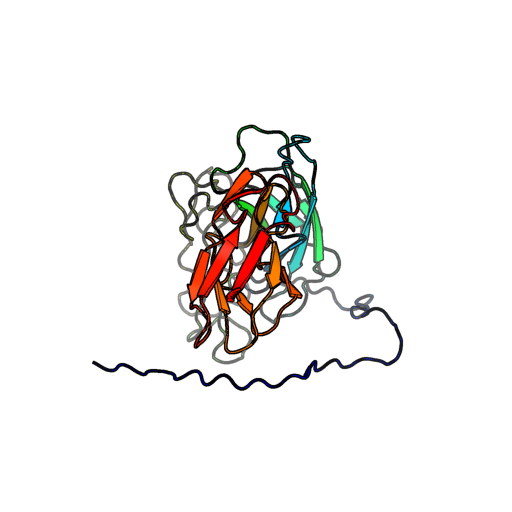 A N 1
ATOM 602 C CA . GLY A 1 79 ? 15.035 -8.751 -6.366 1.00 95.56 79 GLY A CA 1
ATOM 603 C C . GLY A 1 79 ? 14.862 -8.926 -7.872 1.00 95.56 79 GLY A C 1
ATOM 604 O O . GLY A 1 79 ? 14.083 -8.221 -8.511 1.00 95.56 79 GLY A O 1
ATOM 605 N N . ASP A 1 80 ? 15.607 -9.864 -8.443 1.00 93.69 80 ASP A N 1
ATOM 606 C CA . ASP A 1 80 ? 15.500 -10.250 -9.851 1.00 93.69 80 ASP A CA 1
ATOM 607 C C . ASP A 1 80 ? 14.430 -11.333 -10.062 1.00 93.69 80 ASP A C 1
ATOM 609 O O . ASP A 1 80 ? 13.778 -11.775 -9.118 1.00 93.69 80 ASP A O 1
ATOM 613 N N . SER A 1 81 ? 14.225 -11.794 -11.296 1.00 91.25 81 SER A N 1
ATOM 614 C CA . SER A 1 81 ? 13.237 -12.843 -11.615 1.00 91.25 81 SER A CA 1
ATOM 615 C C . SER A 1 81 ? 13.532 -14.205 -10.985 1.00 91.25 81 SER A C 1
ATOM 617 O O . SER A 1 81 ? 12.634 -15.037 -10.876 1.00 91.25 81 SER A O 1
ATOM 619 N N . LYS A 1 82 ? 14.759 -14.421 -10.504 1.00 89.19 82 LYS A N 1
ATOM 620 C CA . LYS A 1 82 ? 15.229 -15.668 -9.886 1.00 89.19 82 LYS A CA 1
ATOM 621 C C . LYS A 1 82 ? 15.099 -15.624 -8.356 1.00 89.19 82 LYS A C 1
ATOM 623 O O . LYS A 1 82 ? 15.626 -16.493 -7.663 1.00 89.19 82 LYS A O 1
ATOM 628 N N . ASN A 1 83 ? 14.376 -14.630 -7.826 1.00 89.00 83 ASN A N 1
ATOM 629 C CA . ASN A 1 83 ? 14.215 -14.348 -6.396 1.00 89.00 83 ASN A CA 1
ATOM 630 C C . ASN A 1 83 ? 15.555 -14.108 -5.683 1.00 89.00 83 ASN A C 1
ATOM 632 O O . ASN A 1 83 ? 15.692 -14.399 -4.492 1.00 89.00 83 ASN A O 1
ATOM 636 N N . GLN A 1 84 ? 16.554 -13.594 -6.403 1.00 90.75 84 GLN A N 1
ATOM 637 C CA . GLN A 1 84 ? 17.828 -13.192 -5.823 1.00 90.75 84 GLN A CA 1
ATOM 638 C C . GLN A 1 84 ? 17.830 -11.687 -5.584 1.00 90.75 84 GLN A C 1
ATOM 640 O O . GLN A 1 84 ? 17.293 -10.907 -6.367 1.00 90.75 84 GLN A O 1
ATOM 645 N N . LEU A 1 85 ? 18.452 -11.271 -4.484 1.00 92.56 85 LEU A N 1
ATOM 646 C CA . LEU A 1 85 ? 18.606 -9.862 -4.139 1.00 92.56 85 LEU A CA 1
ATOM 647 C C . LEU A 1 85 ? 19.420 -9.147 -5.225 1.00 92.56 85 LEU A C 1
ATOM 649 O O . LEU A 1 85 ? 20.492 -9.627 -5.604 1.00 92.56 85 LEU A O 1
ATOM 653 N N . VAL A 1 86 ? 18.939 -8.000 -5.701 1.00 94.75 86 VAL A N 1
ATOM 654 C CA . VAL A 1 86 ? 19.701 -7.143 -6.621 1.00 94.75 86 VAL A CA 1
ATOM 655 C C . VAL A 1 86 ? 20.624 -6.272 -5.777 1.00 94.75 86 VAL A C 1
ATOM 657 O O . VAL A 1 86 ? 20.195 -5.290 -5.179 1.00 94.75 86 VAL A O 1
ATOM 660 N N . THR A 1 87 ? 21.892 -6.670 -5.669 1.00 93.50 87 THR A N 1
ATOM 661 C CA . THR A 1 87 ? 22.880 -5.984 -4.819 1.00 93.50 87 THR A CA 1
ATOM 662 C C . THR A 1 87 ? 23.547 -4.797 -5.507 1.00 93.50 87 THR A C 1
ATOM 664 O O . THR A 1 87 ? 24.114 -3.948 -4.821 1.00 93.50 87 THR A O 1
ATOM 667 N N . GLY A 1 88 ? 23.438 -4.693 -6.836 1.00 91.44 88 GLY A N 1
ATOM 668 C CA . GLY A 1 88 ? 23.818 -3.488 -7.565 1.00 91.44 88 GLY A CA 1
ATOM 669 C C . GLY A 1 88 ? 22.956 -2.289 -7.172 1.00 91.44 88 GLY A C 1
ATOM 670 O O . GLY A 1 88 ? 21.741 -2.416 -7.029 1.00 91.44 88 GLY A O 1
ATOM 671 N N . GLU A 1 89 ? 23.577 -1.116 -7.040 1.00 94.19 89 GLU A N 1
ATOM 672 C CA . GLU A 1 89 ? 22.864 0.118 -6.704 1.00 94.19 89 GLU A CA 1
ATOM 673 C C . GLU A 1 89 ? 21.767 0.421 -7.740 1.00 94.19 89 GLU A C 1
ATOM 675 O O . GLU A 1 89 ? 21.971 0.329 -8.959 1.00 94.19 89 GLU A O 1
ATOM 680 N N . ARG A 1 90 ? 20.584 0.774 -7.241 1.00 96.00 90 ARG A N 1
ATOM 681 C CA . ARG A 1 90 ? 19.423 1.226 -8.012 1.00 96.00 90 ARG A CA 1
ATOM 682 C C . ARG A 1 90 ? 18.832 2.444 -7.333 1.00 96.00 90 ARG A C 1
ATOM 684 O O . ARG A 1 90 ? 18.715 2.473 -6.111 1.00 96.00 90 ARG A O 1
ATOM 691 N N . THR A 1 91 ? 18.431 3.436 -8.115 1.00 97.94 91 THR A N 1
ATOM 692 C CA . THR A 1 91 ? 17.619 4.533 -7.592 1.00 97.94 91 THR A CA 1
ATOM 693 C C . THR A 1 91 ? 16.157 4.112 -7.616 1.00 97.94 91 THR A C 1
ATOM 695 O O . THR A 1 91 ? 15.645 3.653 -8.641 1.00 97.94 91 THR A O 1
ATOM 698 N N . ILE A 1 92 ? 15.509 4.250 -6.466 1.00 98.44 92 ILE A N 1
ATOM 699 C CA . ILE A 1 92 ? 14.071 4.108 -6.294 1.00 98.44 92 ILE A CA 1
ATOM 700 C C . ILE A 1 92 ? 13.494 5.503 -6.150 1.00 98.44 92 ILE A C 1
ATOM 702 O O . ILE A 1 92 ? 13.990 6.291 -5.344 1.00 98.44 92 ILE A O 1
ATOM 706 N N . TYR A 1 93 ? 12.461 5.799 -6.922 1.00 98.44 93 TYR A N 1
ATOM 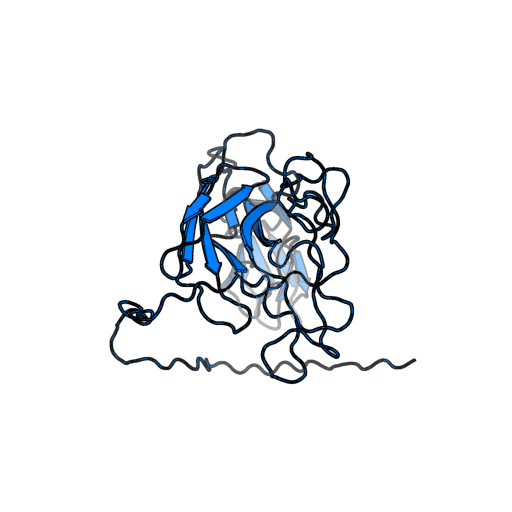707 C CA . TYR A 1 93 ? 11.750 7.068 -6.897 1.00 98.44 93 TYR A CA 1
ATOM 708 C C . TYR A 1 93 ? 10.393 6.887 -6.236 1.00 98.44 93 TYR A C 1
ATOM 710 O O . TYR A 1 93 ? 9.801 5.814 -6.324 1.00 98.44 93 TYR A O 1
ATOM 718 N N . PHE A 1 94 ? 9.896 7.945 -5.603 1.00 98.44 94 PHE A N 1
ATOM 719 C CA . PHE A 1 94 ? 8.629 7.914 -4.884 1.00 98.44 94 PHE A CA 1
ATOM 720 C C . PHE A 1 94 ? 7.690 9.024 -5.344 1.00 98.44 94 PHE A C 1
ATOM 722 O O . PHE A 1 94 ? 8.104 10.133 -5.710 1.00 98.44 94 PHE A O 1
ATOM 729 N N . ARG A 1 95 ? 6.398 8.719 -5.291 1.00 97.62 95 ARG A N 1
ATOM 730 C CA . ARG A 1 95 ? 5.289 9.666 -5.385 1.00 97.62 95 ARG A CA 1
ATOM 731 C C . ARG A 1 95 ? 4.266 9.320 -4.311 1.00 97.62 95 ARG A C 1
ATOM 733 O O . ARG A 1 95 ? 4.183 8.178 -3.868 1.00 97.62 95 ARG A O 1
ATOM 740 N N . THR A 1 96 ? 3.524 10.320 -3.865 1.00 96.38 96 THR A N 1
ATOM 741 C CA . THR A 1 96 ? 2.494 10.165 -2.839 1.00 96.38 96 THR A CA 1
ATOM 742 C C . THR A 1 96 ? 1.303 11.027 -3.215 1.00 96.38 96 THR A C 1
ATOM 744 O O . THR A 1 96 ? 1.489 12.122 -3.746 1.00 96.38 96 THR A O 1
ATOM 747 N N . GLU A 1 97 ? 0.104 10.526 -2.951 1.00 94.75 97 GLU A N 1
ATOM 748 C CA . GLU A 1 97 ? -1.157 11.240 -3.161 1.00 94.75 97 GLU A CA 1
ATOM 749 C C . GLU A 1 97 ? -1.217 12.512 -2.310 1.00 94.75 97 GLU A C 1
ATOM 751 O O . GLU A 1 97 ? -1.597 13.586 -2.768 1.00 94.75 97 GLU A O 1
ATOM 756 N N . TRP A 1 98 ? -0.783 12.387 -1.059 1.00 94.88 98 TRP A N 1
ATOM 757 C CA . TRP A 1 98 ? -0.770 13.444 -0.065 1.00 94.88 98 TRP A CA 1
ATOM 758 C C . TRP A 1 98 ? 0.422 13.286 0.888 1.00 94.88 98 TRP A C 1
ATOM 760 O O . TRP A 1 98 ? 1.082 12.248 0.937 1.00 94.88 98 TRP A O 1
ATOM 770 N N . GLY A 1 99 ? 0.720 14.317 1.676 1.00 93.69 99 GLY A N 1
ATOM 771 C CA . GLY A 1 99 ? 1.892 14.342 2.554 1.00 93.69 99 GLY A CA 1
ATOM 772 C C . GLY A 1 99 ? 3.204 14.609 1.807 1.00 93.69 99 GLY A C 1
ATOM 773 O O . GLY A 1 99 ? 3.241 14.796 0.593 1.00 93.69 99 GLY A O 1
ATOM 774 N N . LEU A 1 100 ? 4.295 14.706 2.560 1.00 95.62 100 LEU A N 1
ATOM 775 C CA . LEU A 1 100 ? 5.640 14.922 2.030 1.00 95.62 100 LEU A CA 1
ATOM 776 C C . LEU A 1 100 ? 6.426 13.620 2.109 1.00 95.62 100 LEU A C 1
ATOM 778 O O . LEU A 1 100 ? 6.475 13.001 3.167 1.00 95.62 100 LEU A O 1
ATOM 782 N N . ILE A 1 101 ? 7.074 13.232 1.018 1.00 97.81 101 ILE A N 1
ATOM 783 C CA . ILE A 1 101 ? 7.937 12.052 0.953 1.00 97.81 101 ILE A CA 1
ATOM 784 C C . ILE A 1 101 ? 9.293 12.442 0.377 1.00 97.81 101 ILE A C 1
ATOM 786 O O . ILE A 1 101 ? 9.358 13.290 -0.519 1.00 97.81 101 ILE A O 1
ATOM 790 N N . ASP A 1 102 ? 10.375 11.840 0.876 1.00 98.19 102 ASP A N 1
ATOM 791 C CA . ASP A 1 102 ? 11.668 12.003 0.211 1.00 98.19 102 ASP A CA 1
ATOM 792 C C . ASP A 1 102 ? 11.556 11.432 -1.219 1.00 98.19 102 ASP A C 1
ATOM 794 O O . ASP A 1 102 ? 11.073 10.312 -1.401 1.00 98.19 102 ASP A O 1
ATOM 798 N N . PRO A 1 103 ? 11.972 12.177 -2.257 1.00 97.44 103 PRO A N 1
ATOM 799 C CA . PRO A 1 103 ? 11.607 11.857 -3.639 1.00 97.44 103 PRO A CA 1
ATOM 800 C C . PRO A 1 103 ? 12.301 10.606 -4.186 1.00 97.44 103 PRO A C 1
ATOM 802 O O . PRO A 1 103 ? 11.866 10.063 -5.202 1.00 97.44 103 PRO A O 1
ATOM 805 N N . SER A 1 104 ? 13.393 10.167 -3.554 1.00 98.38 104 SER A N 1
ATOM 806 C CA . SER A 1 104 ? 14.154 8.996 -3.980 1.00 98.38 104 SER A CA 1
ATOM 807 C C . SER A 1 104 ? 15.090 8.465 -2.895 1.00 98.38 104 SER A C 1
ATOM 809 O O . SER A 1 104 ? 15.573 9.238 -2.066 1.00 98.38 104 SER A O 1
ATOM 811 N N . CYS A 1 105 ? 15.454 7.187 -2.990 1.00 98.44 105 CYS A N 1
ATOM 812 C CA . CYS A 1 105 ? 16.596 6.596 -2.290 1.00 98.44 105 CYS A CA 1
ATOM 813 C C . CYS A 1 105 ? 17.428 5.711 -3.227 1.00 98.44 105 CYS A C 1
ATOM 815 O O . CYS A 1 105 ? 16.911 5.171 -4.202 1.00 98.44 105 CYS A O 1
ATOM 817 N N . THR A 1 106 ? 18.722 5.559 -2.939 1.00 98.06 106 THR A N 1
ATOM 818 C CA . THR A 1 106 ? 19.584 4.589 -3.635 1.00 98.06 106 THR A CA 1
ATOM 819 C C . THR A 1 106 ? 19.689 3.324 -2.799 1.00 98.06 106 THR A C 1
ATOM 821 O O . THR A 1 106 ? 19.959 3.397 -1.597 1.00 98.06 106 THR A O 1
ATOM 824 N N . THR A 1 107 ? 19.470 2.168 -3.421 1.00 96.25 107 THR A N 1
ATOM 825 C CA . THR A 1 107 ? 19.567 0.875 -2.750 1.00 96.25 107 THR A CA 1
ATOM 826 C C . THR A 1 107 ? 20.993 0.573 -2.327 1.00 96.25 107 THR A C 1
ATOM 828 O O . THR A 1 107 ? 21.953 0.791 -3.065 1.00 96.25 107 THR A O 1
ATOM 831 N N . LYS A 1 108 ? 21.113 0.014 -1.128 1.00 93.56 108 LYS A N 1
ATOM 832 C CA . LYS A 1 108 ? 22.315 -0.644 -0.639 1.00 93.56 108 LYS A CA 1
ATOM 833 C C . LYS A 1 108 ? 21.935 -2.077 -0.310 1.00 93.56 108 LYS A C 1
ATOM 835 O O . LYS A 1 108 ? 21.003 -2.290 0.461 1.00 93.56 108 LYS A O 1
ATOM 840 N N . ASP A 1 109 ? 22.615 -3.038 -0.933 1.00 90.25 109 ASP A N 1
ATOM 841 C CA . ASP A 1 109 ? 22.289 -4.463 -0.798 1.00 90.25 109 ASP A CA 1
ATOM 842 C C . ASP A 1 109 ? 20.790 -4.726 -1.063 1.00 90.25 109 ASP A C 1
ATOM 844 O O . ASP A 1 109 ? 20.087 -5.344 -0.268 1.00 90.25 109 ASP A O 1
ATOM 848 N N . GLY A 1 110 ? 20.269 -4.170 -2.163 1.00 92.75 110 GLY A N 1
ATOM 849 C CA . GLY A 1 110 ? 18.888 -4.375 -2.608 1.00 92.75 110 GLY A CA 1
ATOM 850 C C . GLY A 1 110 ? 17.795 -3.789 -1.711 1.00 92.75 110 GLY A C 1
ATOM 851 O O . GLY A 1 110 ? 16.633 -4.155 -1.875 1.00 92.75 110 GLY A O 1
ATOM 852 N N . ALA A 1 111 ? 18.126 -2.889 -0.781 1.00 96.31 111 ALA A N 1
ATOM 853 C CA . ALA A 1 111 ? 17.140 -2.206 0.053 1.00 96.31 111 ALA A CA 1
ATOM 854 C C . ALA A 1 111 ? 17.421 -0.704 0.187 1.00 96.31 111 ALA A C 1
ATOM 856 O O . ALA A 1 111 ? 18.576 -0.277 0.218 1.00 96.31 111 ALA A O 1
ATOM 857 N N . CYS A 1 112 ? 16.367 0.101 0.305 1.00 97.69 112 CYS A N 1
ATOM 858 C CA . CYS A 1 112 ? 16.469 1.474 0.800 1.00 97.69 112 CYS A CA 1
ATOM 859 C C . CYS A 1 112 ? 15.184 1.921 1.499 1.00 97.69 112 CYS A C 1
ATOM 861 O O . CYS A 1 112 ? 14.155 1.251 1.422 1.00 97.69 112 CYS A O 1
ATOM 863 N N . GLU A 1 113 ? 15.268 3.032 2.229 1.00 98.38 113 GLU A N 1
ATOM 864 C CA . GLU A 1 113 ? 14.153 3.582 2.996 1.00 98.38 113 GLU A CA 1
ATOM 865 C C . GLU A 1 113 ? 14.066 5.100 2.807 1.00 98.38 113 GLU A C 1
ATOM 867 O O . GLU A 1 113 ? 15.094 5.775 2.720 1.00 98.38 113 GLU A O 1
ATOM 872 N N . VAL A 1 114 ? 12.841 5.626 2.797 1.00 98.62 114 VAL A N 1
ATOM 873 C CA . VAL A 1 114 ? 12.526 7.063 2.846 1.00 98.62 114 VAL A CA 1
ATOM 874 C C . VAL A 1 114 ? 11.497 7.343 3.937 1.00 98.62 114 VAL A C 1
ATOM 876 O O . VAL A 1 114 ? 10.852 6.429 4.458 1.00 98.62 114 VAL A O 1
ATOM 879 N N . THR A 1 115 ? 11.337 8.611 4.313 1.00 98.38 115 THR A N 1
ATOM 880 C CA . THR A 1 115 ? 10.305 9.017 5.272 1.00 98.38 115 THR A CA 1
ATOM 881 C C . THR A 1 115 ? 9.163 9.724 4.561 1.00 98.38 115 THR A C 1
ATOM 883 O O . THR A 1 115 ? 9.369 10.740 3.903 1.00 98.38 115 THR A O 1
ATOM 886 N N . TRP A 1 116 ? 7.945 9.228 4.761 1.00 98.31 116 TRP A N 1
ATOM 887 C CA . TRP A 1 116 ? 6.723 9.966 4.469 1.00 98.31 116 TRP A CA 1
ATOM 888 C C . TRP A 1 116 ? 6.242 10.704 5.726 1.00 98.31 116 TRP A C 1
ATOM 890 O O . TRP A 1 116 ? 6.354 10.186 6.842 1.00 98.31 116 TRP A O 1
ATOM 900 N N . ARG A 1 117 ? 5.714 11.918 5.564 1.00 96.44 117 ARG A N 1
ATOM 901 C CA . ARG A 1 117 ? 5.279 12.809 6.646 1.00 96.44 117 ARG A CA 1
ATOM 902 C C . ARG A 1 117 ? 3.935 13.435 6.319 1.00 96.44 117 ARG A C 1
ATOM 904 O O . ARG A 1 117 ? 3.722 13.931 5.213 1.00 96.44 117 ARG A O 1
ATOM 911 N N . THR A 1 118 ? 3.057 13.495 7.310 1.00 94.69 118 THR A N 1
ATOM 912 C CA . THR A 1 118 ? 1.806 14.255 7.214 1.00 94.69 118 THR A CA 1
ATOM 913 C C . THR A 1 118 ? 2.105 15.734 6.977 1.00 94.69 118 THR A C 1
ATOM 915 O O . THR A 1 118 ? 3.030 16.273 7.586 1.00 94.69 118 THR A O 1
ATOM 918 N N . MET A 1 119 ? 1.291 16.418 6.175 1.00 89.31 119 MET A N 1
ATOM 919 C CA . MET A 1 119 ? 1.388 17.869 5.989 1.00 89.31 119 MET A CA 1
ATOM 920 C C . MET A 1 119 ? 0.126 18.570 6.488 1.00 89.31 119 MET A C 1
ATOM 922 O O . MET A 1 119 ? -0.950 17.987 6.501 1.00 89.31 119 MET A O 1
ATOM 926 N N . ARG A 1 120 ? 0.215 19.840 6.882 1.00 84.31 120 ARG A N 1
ATOM 927 C CA . ARG A 1 120 ? -0.982 20.621 7.214 1.00 84.31 120 ARG A CA 1
ATOM 928 C C . ARG A 1 120 ? -1.588 21.192 5.929 1.00 84.31 120 ARG A C 1
ATOM 930 O O . ARG A 1 120 ? -1.294 22.331 5.580 1.00 84.31 120 ARG A O 1
ATOM 937 N N . SER A 1 121 ? -2.396 20.393 5.236 1.00 78.62 121 SER A N 1
ATOM 938 C CA . SER A 1 121 ? -3.114 20.787 4.014 1.00 78.62 121 SER A CA 1
ATOM 939 C C . SER A 1 121 ? -4.617 20.537 4.155 1.00 78.62 121 SER A C 1
ATOM 941 O O . SER A 1 121 ? -5.019 19.629 4.879 1.00 78.62 121 SER A O 1
ATOM 943 N N . GLU A 1 122 ? -5.431 21.351 3.478 1.00 75.31 122 GLU A N 1
ATOM 944 C CA . GLU A 1 122 ? -6.882 21.146 3.348 1.00 75.31 122 GLU A CA 1
ATOM 945 C C . GLU A 1 122 ? -7.212 20.030 2.341 1.00 75.31 122 GLU A C 1
ATOM 947 O O . GLU A 1 122 ? -8.290 19.448 2.408 1.00 75.31 122 GLU A O 1
ATOM 952 N N . ASP A 1 123 ? -6.252 19.658 1.488 1.00 83.69 123 ASP A N 1
ATOM 953 C CA . ASP A 1 123 ? -6.393 18.639 0.441 1.00 83.69 123 ASP A CA 1
ATOM 954 C C . ASP A 1 123 ? -6.153 17.210 0.961 1.00 83.69 123 ASP A C 1
ATOM 956 O O . ASP A 1 123 ? -5.573 16.374 0.271 1.00 83.69 123 ASP A O 1
ATOM 960 N N . VAL A 1 124 ? -6.522 16.922 2.213 1.00 88.06 124 VAL A N 1
ATOM 961 C CA . VAL A 1 124 ? -6.445 15.547 2.737 1.00 88.06 124 VAL A CA 1
ATOM 962 C C . VAL A 1 124 ? -7.339 14.642 1.876 1.00 88.06 124 VAL A C 1
ATOM 964 O O . VAL A 1 124 ? -8.485 15.027 1.622 1.00 88.06 124 VAL A O 1
ATOM 967 N N . PRO A 1 125 ? -6.873 13.443 1.465 1.00 90.06 125 PRO A N 1
ATOM 968 C CA . PRO A 1 125 ? -7.691 12.493 0.723 1.00 90.06 125 PRO A CA 1
ATOM 969 C C . PRO A 1 125 ? -9.038 12.260 1.402 1.00 90.06 125 PRO A C 1
ATOM 971 O O . PRO A 1 125 ? -9.107 11.962 2.597 1.00 90.06 125 PRO A O 1
ATOM 974 N N . SER A 1 126 ? -10.121 12.415 0.641 1.00 85.81 126 SER A N 1
ATOM 975 C CA . SER A 1 126 ? -1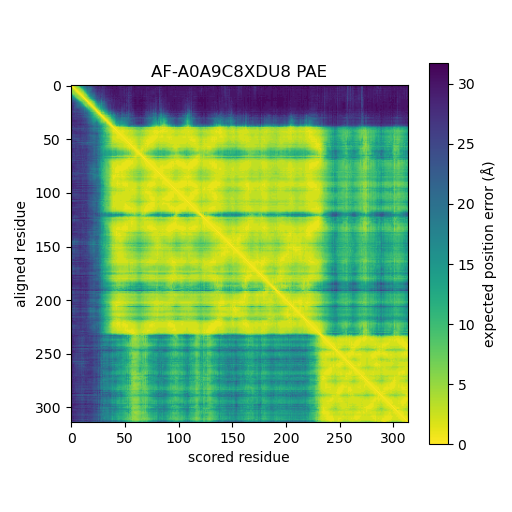1.485 12.395 1.189 1.00 85.81 126 SER A CA 1
ATOM 976 C C . SER A 1 126 ? -11.893 11.042 1.783 1.00 85.81 126 SER A C 1
ATOM 978 O O . SER A 1 126 ? -12.745 10.982 2.669 1.00 85.81 126 SER A O 1
ATOM 980 N N . ASP A 1 127 ? -11.258 9.964 1.331 1.00 85.12 127 ASP A N 1
ATOM 981 C CA . ASP A 1 127 ? -11.444 8.602 1.825 1.00 85.12 127 ASP A CA 1
ATOM 982 C C . ASP A 1 127 ? -10.441 8.219 2.928 1.00 85.12 127 ASP A C 1
ATOM 984 O O . ASP A 1 127 ? -10.442 7.081 3.404 1.00 85.12 127 ASP A O 1
ATOM 988 N N . LEU A 1 128 ? -9.604 9.177 3.343 1.00 90.12 128 LEU A N 1
ATOM 989 C CA . LEU A 1 128 ? -8.562 9.036 4.355 1.00 90.12 128 LEU A CA 1
ATOM 990 C C . LEU A 1 128 ? -7.534 7.946 4.033 1.00 90.12 128 LEU A C 1
ATOM 992 O O . LEU A 1 128 ? -6.915 7.379 4.934 1.00 90.12 128 LEU A O 1
ATOM 996 N N . ARG A 1 129 ? -7.320 7.648 2.755 1.00 91.81 129 ARG A N 1
ATOM 997 C CA . ARG A 1 129 ? -6.271 6.734 2.305 1.00 91.81 129 ARG A CA 1
ATOM 998 C C . ARG A 1 129 ? -5.241 7.531 1.533 1.00 91.81 129 ARG A C 1
ATOM 1000 O O . ARG A 1 129 ? -5.583 8.321 0.671 1.00 91.81 129 ARG A O 1
ATOM 1007 N N . ASN A 1 130 ? -3.977 7.348 1.881 1.00 94.81 130 ASN A N 1
ATOM 1008 C CA . ASN A 1 130 ? -2.871 7.961 1.169 1.00 94.81 130 ASN A CA 1
ATOM 1009 C C . ASN A 1 130 ? -2.106 6.885 0.407 1.00 94.81 130 ASN A C 1
ATOM 1011 O O . ASN A 1 130 ? -1.430 6.058 1.030 1.00 94.81 130 ASN A O 1
ATOM 1015 N N . THR A 1 131 ? -2.188 6.915 -0.918 1.00 95.62 131 THR A N 1
ATOM 1016 C CA . THR A 1 131 ? -1.418 6.012 -1.775 1.00 95.62 131 THR A CA 1
ATOM 1017 C C . THR A 1 131 ? 0.003 6.533 -1.982 1.00 95.62 131 THR A C 1
ATOM 1019 O O . THR A 1 131 ? 0.228 7.705 -2.285 1.00 95.62 131 THR A O 1
ATOM 1022 N N . ILE A 1 132 ? 0.978 5.642 -1.818 1.00 97.50 132 ILE A N 1
ATOM 1023 C CA . ILE A 1 132 ? 2.394 5.856 -2.111 1.00 97.50 132 ILE A CA 1
ATOM 1024 C C . ILE A 1 132 ? 2.781 4.895 -3.220 1.00 97.50 132 ILE A C 1
ATOM 1026 O O . ILE A 1 132 ? 2.558 3.693 -3.098 1.00 97.50 132 ILE A O 1
ATOM 1030 N N . VAL A 1 133 ? 3.412 5.423 -4.260 1.00 98.31 133 VAL A N 1
ATOM 1031 C CA . VAL A 1 133 ? 3.959 4.641 -5.366 1.00 98.31 133 VAL A CA 1
ATOM 1032 C C . VAL A 1 133 ? 5.472 4.756 -5.339 1.00 98.31 133 VAL A C 1
ATOM 1034 O O . VAL A 1 133 ? 6.020 5.856 -5.219 1.00 98.31 133 VAL A O 1
ATOM 1037 N N . ALA A 1 134 ? 6.147 3.618 -5.453 1.00 98.50 134 ALA A N 1
ATOM 1038 C CA . ALA A 1 134 ? 7.585 3.534 -5.637 1.00 98.50 134 ALA A CA 1
ATOM 1039 C C . ALA A 1 134 ? 7.888 2.871 -6.979 1.00 98.50 134 ALA A C 1
ATOM 1041 O O . ALA A 1 134 ? 7.245 1.886 -7.328 1.00 98.50 134 ALA A O 1
ATOM 1042 N N . TYR A 1 135 ? 8.872 3.386 -7.711 1.00 97.88 135 TYR A N 1
ATOM 1043 C CA . TYR A 1 135 ? 9.246 2.852 -9.020 1.00 97.88 135 TYR A CA 1
ATOM 1044 C C . TYR A 1 135 ? 10.755 2.888 -9.253 1.00 97.88 135 TYR A C 1
ATOM 1046 O O . TYR A 1 135 ? 11.489 3.660 -8.627 1.00 97.88 135 TYR A O 1
ATOM 1054 N N . SER A 1 136 ? 11.231 2.032 -10.156 1.00 96.81 136 SER A N 1
ATOM 1055 C CA . SER A 1 136 ? 12.627 1.993 -10.590 1.00 96.81 136 SER A CA 1
ATOM 1056 C C . SER A 1 136 ? 12.724 1.706 -12.080 1.00 96.81 136 SER A C 1
ATOM 1058 O O . SER A 1 136 ? 12.036 0.834 -12.606 1.00 96.81 136 SER A O 1
ATOM 1060 N N . HIS A 1 137 ? 13.609 2.432 -12.755 1.00 94.38 137 HIS A N 1
ATOM 1061 C CA . HIS A 1 137 ? 13.909 2.208 -14.163 1.00 94.38 137 HIS A CA 1
ATOM 1062 C C . HIS A 1 137 ? 14.859 1.020 -14.346 1.00 94.38 137 HIS A C 1
ATOM 1064 O O . HIS A 1 137 ? 15.672 0.704 -13.473 1.00 94.38 137 HIS A O 1
ATOM 1070 N N . GLY A 1 138 ? 14.820 0.405 -15.528 1.00 91.38 138 GLY A N 1
ATOM 1071 C CA . GLY A 1 138 ? 15.720 -0.696 -15.866 1.00 91.38 138 GLY A CA 1
ATOM 1072 C C . GLY A 1 138 ? 15.310 -2.032 -15.242 1.00 91.38 138 GLY A C 1
ATOM 1073 O O . GLY A 1 138 ? 16.157 -2.918 -15.100 1.00 91.38 138 GLY A O 1
ATOM 1074 N N . GLY A 1 139 ? 14.043 -2.166 -14.853 1.00 94.69 139 GLY A N 1
ATOM 1075 C CA . GLY A 1 139 ? 13.438 -3.415 -14.422 1.00 94.69 139 GLY A CA 1
ATOM 1076 C C . GLY A 1 139 ? 12.976 -4.278 -15.590 1.00 94.69 139 GLY A C 1
ATOM 1077 O O . GLY A 1 139 ? 13.282 -4.005 -16.751 1.00 94.69 139 GLY A O 1
ATOM 1078 N N . GLN A 1 140 ? 12.268 -5.343 -15.250 1.00 95.19 140 GLN A N 1
ATOM 1079 C CA . GLN A 1 140 ? 11.652 -6.267 -16.186 1.00 95.19 140 GLN A CA 1
ATOM 1080 C C . GLN A 1 140 ? 10.294 -6.719 -15.666 1.00 95.19 140 GLN A C 1
ATOM 1082 O O . GLN A 1 140 ? 10.057 -6.786 -14.453 1.00 95.19 140 GLN A O 1
ATOM 1087 N N . GLU A 1 141 ? 9.453 -7.126 -16.596 1.00 95.00 141 GLU A N 1
ATOM 1088 C CA . GLU A 1 141 ? 8.152 -7.690 -16.290 1.00 95.00 141 GLU A CA 1
ATOM 1089 C C . GLU A 1 141 ? 8.248 -9.061 -15.618 1.00 95.00 141 GLU A C 1
ATOM 1091 O O . GLU A 1 141 ? 9.254 -9.792 -15.701 1.00 95.00 141 GLU A O 1
ATOM 1096 N N . THR A 1 142 ? 7.166 -9.404 -14.923 1.00 93.00 142 THR A N 1
ATOM 1097 C CA . THR A 1 142 ? 7.001 -10.709 -14.293 1.00 93.00 142 THR A CA 1
ATOM 1098 C C . THR A 1 142 ? 6.611 -11.730 -15.345 1.00 93.00 142 THR A C 1
ATOM 1100 O O . THR A 1 142 ? 5.686 -11.505 -16.113 1.00 93.00 142 THR A O 1
ATOM 1103 N N . TYR A 1 143 ? 7.241 -12.902 -15.308 1.00 93.88 143 TYR A N 1
ATOM 1104 C CA . TYR A 1 143 ? 6.760 -14.075 -16.026 1.00 93.88 143 TYR A CA 1
ATOM 1105 C C . TYR A 1 143 ? 6.675 -15.293 -15.106 1.00 93.88 143 TYR A C 1
ATOM 1107 O O . TYR A 1 143 ? 7.319 -15.364 -14.051 1.00 93.88 143 TYR A O 1
ATOM 1115 N N . GLN A 1 144 ? 5.834 -16.241 -15.501 1.00 93.19 144 GLN A N 1
ATOM 1116 C CA . GLN A 1 144 ? 5.726 -17.567 -14.914 1.00 93.19 144 GLN A CA 1
ATOM 1117 C C . GLN A 1 144 ? 6.476 -18.542 -15.812 1.00 93.19 144 GLN A C 1
ATOM 1119 O O . GLN A 1 144 ? 6.036 -18.817 -16.921 1.00 93.19 144 GLN A O 1
ATOM 1124 N N . ASP A 1 145 ? 7.593 -19.046 -15.298 1.00 91.81 145 ASP A N 1
ATOM 1125 C CA . ASP A 1 145 ? 8.414 -20.071 -15.936 1.00 91.81 145 ASP A CA 1
ATOM 1126 C C . ASP A 1 145 ? 7.804 -21.458 -15.683 1.00 91.81 145 ASP A C 1
ATOM 1128 O O . ASP A 1 145 ? 7.949 -22.027 -14.591 1.00 91.81 145 ASP A O 1
ATOM 1132 N N . PHE A 1 146 ? 7.075 -22.001 -16.658 1.00 94.31 146 PHE A N 1
ATOM 1133 C CA . PHE A 1 146 ? 6.427 -23.309 -16.511 1.00 94.31 146 PHE A CA 1
ATOM 1134 C C . PHE A 1 146 ? 7.383 -24.477 -16.745 1.00 94.31 146 PHE A C 1
ATOM 1136 O O . PHE A 1 146 ? 7.115 -25.591 -16.277 1.00 94.31 146 PHE A O 1
ATOM 1143 N N . ASN A 1 147 ? 8.483 -24.254 -17.464 1.00 93.38 147 ASN A N 1
ATOM 1144 C CA . ASN A 1 147 ? 9.424 -25.307 -17.841 1.00 93.38 147 ASN A CA 1
ATOM 1145 C C . ASN A 1 147 ? 10.685 -25.348 -16.945 1.00 93.38 147 ASN A C 1
ATOM 1147 O O . ASN A 1 147 ? 11.432 -26.332 -16.976 1.00 93.38 147 ASN A O 1
ATOM 1151 N N . GLY A 1 148 ? 10.873 -24.341 -16.089 1.00 91.12 148 GLY A N 1
ATOM 1152 C CA . GLY A 1 148 ? 11.920 -24.233 -15.076 1.00 91.12 148 GLY A CA 1
ATOM 1153 C C . GLY A 1 148 ? 13.298 -23.851 -15.619 1.00 91.12 148 GLY A C 1
ATOM 1154 O O . GLY A 1 148 ? 14.307 -24.144 -14.964 1.00 91.12 148 GLY A O 1
ATOM 1155 N N . ASN A 1 149 ? 13.387 -23.275 -16.819 1.00 91.62 149 ASN A N 1
ATOM 1156 C CA . ASN A 1 149 ? 14.664 -22.963 -17.463 1.00 91.62 149 ASN A CA 1
ATOM 1157 C C . ASN A 1 149 ? 15.199 -21.546 -17.168 1.00 91.62 149 ASN A C 1
ATOM 1159 O O . ASN A 1 149 ? 16.323 -21.224 -17.569 1.00 91.62 149 ASN A O 1
ATOM 1163 N N . ASN A 1 150 ? 14.462 -20.751 -16.390 1.00 88.75 150 ASN A N 1
ATOM 1164 C CA . ASN A 1 150 ? 14.740 -19.367 -16.006 1.00 88.75 150 ASN A CA 1
ATOM 1165 C C . ASN A 1 150 ? 14.854 -18.392 -17.188 1.00 88.75 150 ASN A C 1
ATOM 1167 O O . ASN A 1 150 ? 15.689 -17.478 -17.154 1.00 88.75 150 ASN A O 1
ATOM 1171 N N . ARG A 1 151 ? 14.056 -18.599 -18.232 1.00 91.69 151 ARG A N 1
ATOM 1172 C CA . ARG A 1 151 ? 13.872 -17.692 -19.369 1.00 91.69 151 ARG A CA 1
ATOM 1173 C C . ARG A 1 151 ? 12.390 -17.578 -19.664 1.00 91.69 151 ARG A C 1
ATOM 1175 O O . ARG A 1 151 ? 11.658 -18.499 -19.350 1.00 91.69 151 ARG A O 1
ATOM 1182 N N . TYR A 1 152 ? 11.981 -16.465 -20.265 1.00 94.56 152 TYR A N 1
ATOM 1183 C CA . TYR A 1 152 ? 10.623 -16.346 -20.786 1.00 94.56 152 TYR A CA 1
ATOM 1184 C C . TYR A 1 152 ? 10.587 -16.919 -22.207 1.00 94.56 152 TYR A C 1
ATOM 1186 O O . TYR A 1 152 ? 11.217 -16.350 -23.106 1.00 94.56 152 TYR A O 1
ATOM 1194 N N . ASP A 1 153 ? 9.909 -18.046 -22.419 1.00 96.25 153 ASP A N 1
ATOM 1195 C CA . ASP A 1 153 ? 9.806 -18.712 -23.722 1.00 96.25 153 ASP A CA 1
ATOM 1196 C C . ASP A 1 153 ? 8.425 -19.313 -24.034 1.00 96.25 153 ASP A C 1
ATOM 1198 O O . ASP A 1 153 ? 7.459 -19.131 -23.297 1.00 96.25 153 ASP A O 1
ATOM 1202 N N . ASP A 1 154 ? 8.302 -19.944 -25.210 1.00 96.94 154 ASP A N 1
ATOM 1203 C CA . ASP A 1 154 ? 7.036 -20.490 -25.707 1.00 96.94 154 ASP A CA 1
ATOM 1204 C C . ASP A 1 154 ? 6.416 -21.483 -24.702 1.00 96.94 154 ASP A C 1
ATOM 1206 O O . ASP A 1 154 ? 6.895 -22.606 -24.520 1.00 96.94 154 ASP A O 1
ATOM 1210 N N . GLY A 1 155 ? 5.280 -21.095 -24.121 1.00 94.25 155 GLY A N 1
ATOM 1211 C CA . GLY A 1 155 ? 4.581 -21.861 -23.084 1.00 94.25 155 GLY A CA 1
ATOM 1212 C C . GLY A 1 155 ? 4.559 -21.176 -21.719 1.00 94.25 155 GLY A C 1
ATOM 1213 O O . GLY A 1 155 ? 3.786 -21.605 -20.859 1.00 94.25 155 GLY A O 1
ATOM 1214 N N . ASP A 1 156 ? 5.335 -20.108 -21.550 1.00 95.94 156 ASP A N 1
ATOM 1215 C CA . ASP A 1 156 ? 5.274 -19.218 -20.398 1.00 95.94 156 ASP A CA 1
ATOM 1216 C C . ASP A 1 156 ? 4.150 -18.183 -20.516 1.00 95.94 156 ASP A C 1
ATOM 1218 O O . ASP A 1 156 ? 3.548 -17.976 -21.569 1.00 95.94 156 ASP A O 1
ATOM 1222 N N . THR A 1 157 ? 3.848 -17.525 -19.398 1.00 95.44 157 THR A N 1
ATOM 1223 C CA . THR A 1 157 ? 2.923 -16.381 -19.349 1.00 95.44 157 THR A CA 1
ATOM 1224 C C . THR A 1 157 ? 3.584 -15.217 -18.639 1.00 95.44 157 THR A C 1
ATOM 1226 O O . THR A 1 157 ? 4.36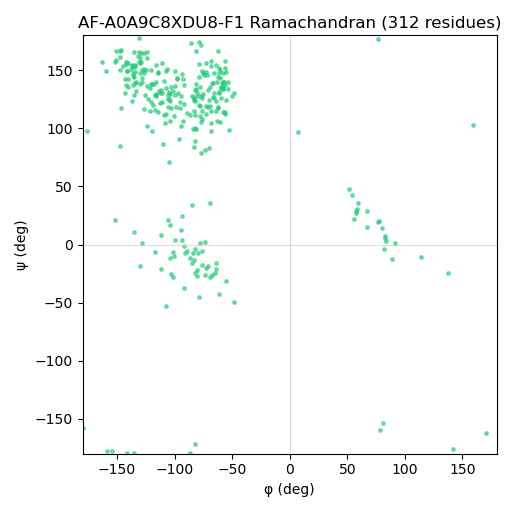1 -15.451 -17.713 1.00 95.44 157 THR A O 1
ATOM 1229 N N . TYR A 1 158 ? 3.223 -13.987 -18.985 1.00 95.38 158 TYR A N 1
ATOM 1230 C CA . TYR A 1 158 ? 3.755 -12.785 -18.351 1.00 95.38 158 TYR A CA 1
ATOM 1231 C C . TYR A 1 158 ? 2.652 -11.806 -17.942 1.00 95.38 158 TYR A C 1
ATOM 1233 O O . TYR A 1 158 ? 1.489 -11.965 -18.318 1.00 95.38 158 TYR A O 1
ATOM 1241 N N . GLU A 1 159 ? 3.030 -10.843 -17.108 1.00 94.00 159 GLU A N 1
ATOM 1242 C CA . GLU A 1 159 ? 2.223 -9.678 -16.754 1.00 94.00 159 GLU A CA 1
ATOM 1243 C C . GLU A 1 159 ? 2.770 -8.475 -17.519 1.00 94.00 159 GLU A C 1
ATOM 1245 O O . GLU A 1 159 ? 3.929 -8.113 -17.321 1.00 94.00 159 GLU A O 1
ATOM 1250 N N . ASP A 1 160 ? 1.932 -7.907 -18.381 1.00 94.06 160 ASP A N 1
ATOM 1251 C CA . ASP A 1 160 ? 2.234 -6.743 -19.216 1.00 94.06 160 ASP A CA 1
ATOM 1252 C C . ASP A 1 160 ? 2.007 -5.462 -18.397 1.00 94.06 160 ASP A C 1
ATOM 1254 O O . ASP A 1 160 ? 0.939 -5.295 -17.795 1.00 94.06 160 ASP A O 1
ATOM 1258 N N . LEU A 1 161 ? 3.017 -4.599 -18.304 1.00 93.00 161 LEU A N 1
ATOM 1259 C CA . LEU A 1 161 ? 3.020 -3.433 -17.424 1.00 93.00 161 LEU A CA 1
ATOM 1260 C C . LEU A 1 161 ? 2.787 -2.130 -18.182 1.00 93.00 161 LEU A C 1
ATOM 1262 O O . LEU A 1 161 ? 3.562 -1.723 -19.046 1.00 93.00 161 LEU A O 1
ATOM 1266 N N . GLU A 1 162 ? 1.753 -1.419 -17.749 1.00 93.50 162 GLU A N 1
ATOM 1267 C CA . GLU A 1 162 ? 1.537 -0.012 -18.070 1.00 93.50 162 GLU A CA 1
ATOM 1268 C C . GLU A 1 162 ? 2.418 0.910 -17.212 1.00 93.50 162 GLU A C 1
ATOM 1270 O O . GLU A 1 162 ? 3.125 0.483 -16.283 1.00 93.50 162 GLU A O 1
ATOM 1275 N N . GLU A 1 163 ? 2.381 2.204 -17.524 1.00 94.00 163 GLU A N 1
ATOM 1276 C CA . GLU A 1 163 ? 3.042 3.207 -16.699 1.00 94.00 163 GLU A CA 1
ATOM 1277 C C . GLU A 1 163 ? 2.502 3.252 -15.261 1.00 94.00 163 GLU A C 1
ATOM 1279 O O . GLU A 1 163 ? 1.329 2.994 -15.007 1.00 94.00 163 GLU A O 1
ATOM 1284 N N . PRO A 1 164 ? 3.335 3.631 -14.279 1.00 95.44 164 PRO A N 1
ATOM 1285 C CA . PRO A 1 164 ? 2.859 3.839 -12.924 1.00 95.44 164 PRO A CA 1
ATOM 1286 C C . PRO A 1 164 ? 1.882 5.022 -12.823 1.00 95.44 164 PRO A C 1
ATOM 1288 O O . PRO A 1 164 ? 2.041 6.069 -13.451 1.00 95.44 164 PRO A O 1
ATOM 1291 N N . TYR A 1 165 ? 0.922 4.909 -11.910 1.00 96.00 165 TYR A N 1
ATOM 1292 C CA . TYR A 1 165 ? 0.008 5.989 -11.535 1.00 96.00 165 TYR A CA 1
ATOM 1293 C C . TYR A 1 165 ? -0.382 5.883 -10.062 1.00 96.00 165 TYR A C 1
ATOM 1295 O O . TYR A 1 165 ? -0.225 4.848 -9.412 1.00 96.00 165 TYR A O 1
ATOM 1303 N N . ILE A 1 166 ? -0.878 6.989 -9.514 1.00 96.31 166 ILE A N 1
ATOM 1304 C CA . ILE A 1 166 ? -1.548 7.006 -8.216 1.00 96.31 166 ILE A CA 1
ATOM 1305 C C . ILE A 1 166 ? -3.043 6.833 -8.469 1.00 96.31 166 ILE A C 1
ATOM 1307 O O . ILE A 1 166 ? -3.696 7.779 -8.905 1.00 96.31 166 ILE A O 1
ATOM 1311 N N . ASP A 1 167 ? -3.548 5.642 -8.156 1.00 93.50 167 ASP A N 1
ATOM 1312 C CA . ASP A 1 167 ? -4.968 5.284 -8.196 1.00 93.50 167 ASP A CA 1
ATOM 1313 C C . ASP A 1 167 ? -5.742 6.040 -7.099 1.00 93.50 167 ASP A C 1
ATOM 1315 O O . ASP A 1 167 ? -5.708 5.660 -5.921 1.00 93.50 167 ASP A O 1
ATOM 1319 N N . LEU A 1 168 ? -6.381 7.153 -7.470 1.00 91.62 168 LEU A N 1
ATOM 1320 C CA . LEU A 1 168 ? -7.137 8.050 -6.594 1.00 91.62 168 LEU A CA 1
ATOM 1321 C C . LEU A 1 168 ? -8.545 7.536 -6.287 1.00 91.62 168 LEU A C 1
ATOM 1323 O O . LEU A 1 168 ? -9.097 7.869 -5.235 1.00 91.62 168 LEU A O 1
ATOM 1327 N N . ASP A 1 169 ? -9.131 6.733 -7.174 1.00 89.75 169 ASP A N 1
ATOM 1328 C CA . ASP A 1 169 ? -10.504 6.235 -7.041 1.00 89.75 169 ASP A CA 1
ATOM 1329 C C . ASP A 1 169 ? -10.600 4.785 -6.534 1.00 89.75 169 ASP A C 1
ATOM 1331 O O . ASP A 1 169 ? -11.677 4.335 -6.129 1.00 89.75 169 ASP A O 1
ATOM 1335 N N . ARG A 1 170 ? -9.450 4.115 -6.414 1.00 90.56 170 ARG A 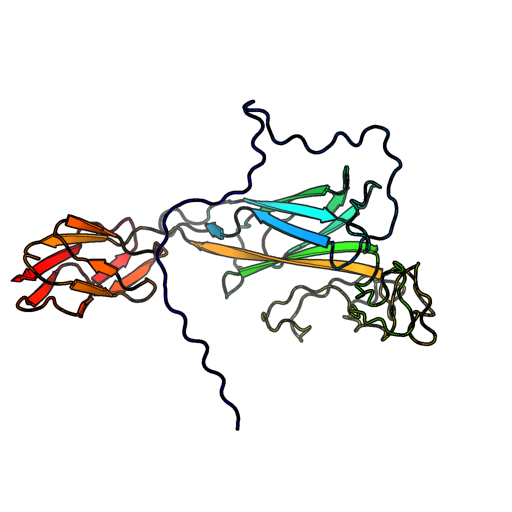N 1
ATOM 1336 C CA . ARG A 1 170 ? -9.244 2.778 -5.839 1.00 90.56 170 ARG A CA 1
ATOM 1337 C C . ARG A 1 170 ? -9.905 1.708 -6.700 1.00 90.56 170 ARG A C 1
ATOM 1339 O O . ARG A 1 170 ? -10.362 0.684 -6.178 1.00 90.56 170 ARG A O 1
ATOM 1346 N N . SER A 1 171 ? -10.006 1.966 -7.999 1.00 91.06 171 SER A N 1
ATOM 1347 C CA . SER A 1 171 ? -10.564 1.032 -8.971 1.00 91.06 171 SER A CA 1
ATOM 1348 C C . SER A 1 171 ? -9.617 -0.132 -9.261 1.00 91.06 171 SER A C 1
ATOM 1350 O O . SER A 1 171 ? -10.097 -1.229 -9.555 1.00 91.06 171 SER A O 1
ATOM 1352 N N . GLY A 1 172 ? -8.308 0.069 -9.081 1.00 88.44 172 GLY A N 1
ATOM 1353 C CA . GLY A 1 172 ? -7.264 -0.885 -9.445 1.00 88.44 172 GLY A CA 1
ATOM 1354 C C . GLY A 1 172 ? -6.840 -0.825 -10.915 1.00 88.44 172 GLY A C 1
ATOM 1355 O O . GLY A 1 172 ? -5.997 -1.630 -11.293 1.00 88.44 172 GLY A O 1
ATOM 1356 N N . ASP A 1 173 ? -7.396 0.107 -11.693 1.00 91.69 173 ASP A N 1
ATOM 1357 C CA . ASP A 1 173 ? -7.065 0.379 -13.095 1.00 91.69 173 ASP A CA 1
ATOM 1358 C C . ASP A 1 173 ? -6.844 1.896 -13.276 1.00 91.69 173 ASP A C 1
ATOM 1360 O O . ASP A 1 173 ? -7.391 2.696 -12.515 1.00 91.69 173 ASP A O 1
ATOM 1364 N N . TYR A 1 174 ? -6.102 2.328 -14.301 1.00 93.69 174 TYR A N 1
ATOM 1365 C CA . TYR A 1 174 ? -5.976 3.760 -14.593 1.00 93.69 174 TYR A CA 1
ATOM 1366 C C . TYR A 1 174 ? -7.319 4.373 -15.030 1.00 93.69 174 TYR A C 1
ATOM 1368 O O . TYR A 1 174 ? -7.994 3.895 -15.950 1.00 93.69 174 TYR A O 1
ATOM 1376 N N . SER A 1 175 ? -7.686 5.497 -14.416 1.00 94.06 175 SER A N 1
ATOM 1377 C CA . SER A 1 175 ? -8.926 6.222 -14.669 1.00 94.06 175 SER A CA 1
ATOM 1378 C C . SER A 1 175 ? -8.709 7.729 -14.866 1.00 94.06 175 SER A C 1
ATOM 1380 O O . SER A 1 175 ? -7.692 8.332 -14.511 1.00 94.06 175 SER A O 1
ATOM 1382 N N . SER A 1 176 ? -9.710 8.392 -15.459 1.00 90.19 176 SER A N 1
ATOM 1383 C CA . SER A 1 176 ? -9.680 9.848 -15.619 1.00 90.19 176 SER A CA 1
ATOM 1384 C C . SER A 1 176 ? -9.796 10.532 -14.255 1.00 90.19 176 SER A C 1
ATOM 1386 O O . SER A 1 176 ? -10.882 10.628 -13.687 1.00 90.19 176 SER A O 1
ATOM 1388 N N . GLY A 1 177 ? -8.672 11.049 -13.766 1.00 89.00 177 GLY A N 1
ATOM 1389 C CA . GLY A 1 177 ? -8.561 11.667 -12.445 1.00 89.00 177 GLY A CA 1
ATOM 1390 C C . GLY A 1 177 ? -7.287 11.254 -11.720 1.00 89.00 177 GLY A C 1
ATOM 1391 O O . GLY A 1 177 ? -6.788 12.037 -10.915 1.00 89.00 177 GLY A O 1
ATOM 1392 N N . ASP A 1 178 ? -6.732 10.092 -12.065 1.00 94.69 178 ASP A N 1
ATOM 1393 C CA . ASP A 1 178 ? -5.515 9.569 -11.455 1.00 94.69 178 ASP A CA 1
ATOM 1394 C C . ASP A 1 178 ? -4.275 10.386 -11.804 1.00 94.69 178 ASP A C 1
ATOM 1396 O O . ASP A 1 178 ? -4.187 11.063 -12.838 1.00 94.69 178 ASP A O 1
ATOM 1400 N N . VAL A 1 179 ? -3.288 10.323 -10.909 1.00 94.12 179 VAL A N 1
ATOM 1401 C CA . VAL A 1 179 ? -2.027 11.045 -11.091 1.00 94.12 179 VAL A CA 1
ATOM 1402 C C . VAL A 1 179 ? -1.051 10.164 -11.849 1.00 94.12 179 VAL A C 1
ATOM 1404 O O . VAL A 1 179 ? -0.563 9.167 -11.325 1.00 94.12 179 VAL A O 1
ATOM 1407 N N . ILE A 1 180 ? -0.728 10.590 -13.062 1.00 93.88 180 ILE A N 1
ATOM 1408 C CA . ILE A 1 180 ? 0.221 9.919 -13.948 1.00 93.88 180 ILE A CA 1
ATOM 1409 C C . ILE A 1 180 ? 1.642 10.050 -13.387 1.00 93.88 180 ILE A C 1
ATOM 1411 O O . ILE A 1 180 ? 2.068 11.140 -12.979 1.00 93.88 180 ILE A O 1
ATOM 1415 N N . ILE A 1 181 ? 2.392 8.951 -13.400 1.00 94.62 181 ILE A N 1
ATOM 1416 C CA . ILE A 1 181 ? 3.835 8.939 -13.171 1.00 94.62 181 ILE A CA 1
ATOM 1417 C C . ILE A 1 181 ? 4.494 8.588 -14.507 1.00 94.62 181 ILE A C 1
ATOM 1419 O O . ILE A 1 181 ? 4.793 7.437 -14.788 1.00 94.62 181 ILE A O 1
ATOM 1423 N N . ASP A 1 182 ? 4.708 9.637 -15.297 1.00 91.88 182 ASP A N 1
ATOM 1424 C CA . ASP A 1 182 ? 5.257 9.593 -16.657 1.00 91.88 182 ASP A CA 1
ATOM 1425 C C . ASP A 1 182 ? 6.700 9.061 -16.639 1.00 91.88 182 ASP A C 1
ATOM 1427 O O . ASP A 1 182 ? 7.589 9.643 -15.995 1.00 91.88 182 ASP A O 1
ATOM 1431 N N . THR A 1 183 ? 6.909 7.898 -17.254 1.00 91.88 183 THR A N 1
ATOM 1432 C CA . THR A 1 183 ? 8.174 7.159 -17.244 1.00 91.88 183 THR A CA 1
ATOM 1433 C C . THR A 1 183 ? 8.398 6.412 -18.552 1.00 91.88 183 THR A C 1
ATOM 1435 O O . THR A 1 183 ? 7.523 6.256 -19.383 1.00 91.88 183 THR A O 1
ATOM 1438 N N . ILE A 1 184 ? 9.619 5.921 -18.765 1.00 85.38 184 ILE A N 1
ATOM 1439 C CA . ILE A 1 184 ? 9.894 5.124 -19.963 1.00 85.38 184 ILE A CA 1
ATOM 1440 C C . ILE A 1 184 ? 9.100 3.810 -19.900 1.00 85.38 184 ILE A C 1
ATOM 1442 O O . ILE A 1 184 ? 9.281 3.039 -18.945 1.00 85.38 184 ILE A O 1
ATOM 1446 N N . ASN A 1 185 ? 8.319 3.544 -20.950 1.00 84.31 185 ASN A N 1
ATOM 1447 C CA . ASN A 1 185 ? 7.644 2.275 -21.223 1.00 84.31 185 ASN A CA 1
ATOM 1448 C C . ASN A 1 185 ? 7.801 1.857 -22.706 1.00 84.31 185 ASN A C 1
ATOM 1450 O O . ASN A 1 185 ? 8.488 2.525 -23.483 1.00 84.31 185 ASN A O 1
ATOM 1454 N N . GLY A 1 186 ? 7.222 0.720 -23.106 1.00 78.19 186 GLY A N 1
ATOM 1455 C CA . GLY A 1 186 ? 7.344 0.200 -24.476 1.00 78.19 186 GLY A CA 1
ATOM 1456 C C . GLY A 1 186 ? 6.715 1.076 -25.575 1.00 78.19 186 GLY A C 1
ATOM 1457 O O . GLY A 1 186 ? 7.127 0.988 -26.736 1.00 78.19 186 GLY A O 1
ATOM 1458 N N . LEU A 1 187 ? 5.775 1.961 -25.221 1.00 84.12 187 LEU A N 1
ATOM 1459 C CA . LEU A 1 187 ? 5.085 2.894 -26.122 1.00 84.12 187 LEU A CA 1
ATOM 1460 C C . LEU A 1 187 ? 5.606 4.346 -26.025 1.00 84.12 187 LEU A C 1
ATOM 1462 O O . LEU A 1 187 ? 5.560 5.068 -27.025 1.00 84.12 187 LEU A O 1
ATOM 1466 N N . ASP A 1 188 ? 6.182 4.751 -24.889 1.00 83.75 188 ASP A N 1
ATOM 1467 C CA . ASP A 1 188 ? 6.885 6.015 -24.656 1.00 83.75 188 ASP A CA 1
ATOM 1468 C C . ASP A 1 188 ? 8.345 5.777 -24.241 1.00 83.75 188 ASP A C 1
ATOM 1470 O O . ASP A 1 188 ? 8.710 5.606 -23.079 1.00 83.75 188 ASP A O 1
ATOM 1474 N N . LEU A 1 189 ? 9.230 5.871 -25.232 1.00 82.31 189 LEU A N 1
ATOM 1475 C CA . LEU A 1 189 ? 10.677 5.738 -25.038 1.00 82.31 189 LEU A CA 1
ATOM 1476 C C . LEU A 1 189 ? 11.331 6.976 -24.415 1.00 82.31 189 LEU A C 1
ATOM 1478 O O . LEU A 1 189 ? 12.539 6.976 -24.165 1.00 82.31 189 LEU A O 1
ATOM 1482 N N . THR A 1 190 ? 10.571 8.054 -24.236 1.00 80.19 190 THR A N 1
ATOM 1483 C CA . THR A 1 190 ? 11.053 9.322 -23.688 1.00 80.19 190 THR A CA 1
ATOM 1484 C C . THR A 1 190 ? 10.673 9.511 -22.226 1.00 80.19 190 THR A C 1
ATOM 1486 O O . THR A 1 190 ? 11.433 10.181 -21.522 1.00 80.19 190 THR A O 1
ATOM 1489 N N . GLY A 1 191 ? 9.567 8.903 -21.775 1.00 77.38 191 GLY A N 1
ATOM 1490 C CA . GLY A 1 191 ? 9.015 9.059 -20.426 1.00 77.38 191 GLY A CA 1
ATOM 1491 C C . GLY A 1 191 ? 8.774 10.521 -20.069 1.00 77.38 191 GLY A C 1
ATOM 1492 O O . GLY A 1 191 ? 9.230 10.992 -19.022 1.00 77.38 191 GLY A O 1
ATOM 1493 N N . ALA A 1 192 ? 8.236 11.279 -21.028 1.00 81.00 192 ALA A N 1
ATOM 1494 C CA . ALA A 1 192 ? 8.073 12.726 -20.905 1.00 81.00 192 ALA A CA 1
ATOM 1495 C C . ALA A 1 192 ? 6.899 13.282 -21.729 1.00 81.00 192 ALA A C 1
ATOM 1497 O O . ALA A 1 192 ? 6.898 14.473 -22.085 1.00 81.00 192 ALA A O 1
ATOM 1498 N N . ASN A 1 193 ? 5.926 12.447 -22.096 1.00 88.06 193 ASN A N 1
ATOM 1499 C CA . ASN A 1 193 ? 4.810 12.857 -22.947 1.00 88.06 193 ASN A CA 1
ATOM 1500 C C . ASN A 1 193 ? 3.596 13.408 -22.158 1.00 88.06 193 ASN A C 1
ATOM 1502 O O . ASN A 1 193 ? 2.667 13.952 -22.770 1.00 88.06 193 ASN A O 1
ATOM 1506 N N . GLN A 1 194 ? 3.646 13.339 -20.822 1.00 88.75 194 GLN A N 1
ATOM 1507 C CA . GLN A 1 194 ? 2.623 13.745 -19.849 1.00 88.75 194 GLN A CA 1
ATOM 1508 C C . GLN A 1 194 ? 1.276 13.042 -20.020 1.00 88.75 194 GLN A C 1
ATOM 1510 O O . GLN A 1 194 ? 0.218 13.620 -19.741 1.00 88.75 194 GLN A O 1
ATOM 1515 N N . LYS A 1 195 ? 1.294 11.813 -20.514 1.00 90.38 195 LYS A N 1
ATOM 1516 C CA . LYS A 1 195 ? 0.132 10.947 -20.658 1.00 90.38 195 LYS A CA 1
ATOM 1517 C C . LYS A 1 195 ? 0.403 9.649 -19.930 1.00 90.38 195 LYS A C 1
ATOM 1519 O O . LYS A 1 195 ? 1.537 9.372 -19.595 1.00 90.38 195 LYS A O 1
ATOM 1524 N N . HIS A 1 196 ? -0.681 8.945 -19.640 1.00 92.50 196 HIS A N 1
ATOM 1525 C CA . HIS A 1 196 ? -0.607 7.548 -19.274 1.00 92.50 196 HIS A CA 1
ATOM 1526 C C . HIS A 1 196 ? -0.536 6.740 -20.565 1.00 92.50 196 HIS A C 1
ATOM 1528 O O . HIS A 1 196 ? -1.426 6.877 -21.416 1.00 92.50 196 HIS A O 1
ATOM 1534 N N . ASP A 1 197 ? 0.495 5.924 -20.695 1.00 92.56 197 ASP A N 1
ATOM 1535 C CA . ASP A 1 197 ? 0.645 4.954 -21.763 1.00 92.56 197 ASP A CA 1
ATOM 1536 C C . ASP A 1 197 ? 0.362 3.541 -21.248 1.00 92.56 197 ASP A C 1
ATOM 1538 O O . ASP A 1 197 ? 0.985 3.049 -20.302 1.00 92.56 197 ASP A O 1
ATOM 1542 N N . ASP A 1 198 ? -0.574 2.882 -21.929 1.00 92.75 198 ASP A N 1
ATOM 1543 C CA . ASP A 1 198 ? -0.908 1.482 -21.692 1.00 92.75 198 ASP A CA 1
ATOM 1544 C C . ASP A 1 198 ? 0.308 0.578 -21.982 1.00 92.75 198 ASP A C 1
ATOM 1546 O O . ASP A 1 198 ? 1.296 0.982 -22.608 1.00 92.75 198 ASP A O 1
ATOM 1550 N N . ALA A 1 199 ? 0.217 -0.674 -21.545 1.00 93.00 199 ALA A N 1
ATOM 1551 C CA . ALA A 1 199 ? 1.233 -1.685 -21.802 1.00 93.00 199 ALA A CA 1
ATOM 1552 C C . ALA A 1 199 ? 1.419 -1.966 -23.316 1.00 93.00 199 ALA A C 1
ATOM 1554 O O . ALA A 1 199 ? 0.499 -1.769 -24.122 1.00 93.00 199 ALA A O 1
ATOM 1555 N N . ASP A 1 200 ? 2.620 -2.394 -23.732 1.00 93.06 200 ASP A N 1
ATOM 1556 C CA . ASP A 1 200 ? 2.989 -2.480 -25.157 1.00 93.06 200 ASP A CA 1
ATOM 1557 C C . ASP A 1 200 ? 2.532 -3.782 -25.845 1.00 93.06 200 ASP A C 1
ATOM 1559 O O . ASP A 1 200 ? 2.614 -3.892 -27.078 1.00 93.06 200 ASP A O 1
ATOM 1563 N N . GLY A 1 201 ? 1.997 -4.740 -25.082 1.00 94.69 201 GLY A N 1
ATOM 1564 C CA . GLY A 1 201 ? 1.569 -6.040 -25.585 1.00 94.69 201 GLY A CA 1
ATOM 1565 C C . GLY A 1 201 ? 2.710 -7.038 -25.768 1.00 94.69 201 GLY A C 1
ATOM 1566 O O . GLY A 1 201 ? 2.504 -8.050 -26.442 1.00 94.69 201 GLY A O 1
ATOM 1567 N N . TYR A 1 202 ? 3.896 -6.778 -25.214 1.00 96.06 202 TYR A N 1
ATOM 1568 C CA . TYR A 1 202 ? 5.070 -7.640 -25.300 1.00 96.06 202 TYR A CA 1
ATOM 1569 C C . TYR A 1 202 ? 5.785 -7.760 -23.957 1.00 96.06 202 TYR A C 1
ATOM 1571 O O . TYR A 1 202 ? 5.804 -6.853 -23.146 1.00 96.06 202 TYR A O 1
ATOM 1579 N N . TYR A 1 203 ? 6.503 -8.864 -23.780 1.00 96.06 203 TYR A N 1
ATOM 1580 C CA . TYR A 1 203 ? 7.394 -9.044 -22.651 1.00 96.06 203 TYR A CA 1
ATOM 1581 C C . TYR A 1 203 ? 8.638 -8.145 -22.750 1.00 96.06 203 TYR A C 1
ATOM 1583 O O . TYR A 1 203 ? 9.485 -8.317 -23.645 1.00 96.06 203 TYR A O 1
ATOM 1591 N N . ASN A 1 204 ? 8.814 -7.250 -21.778 1.00 94.3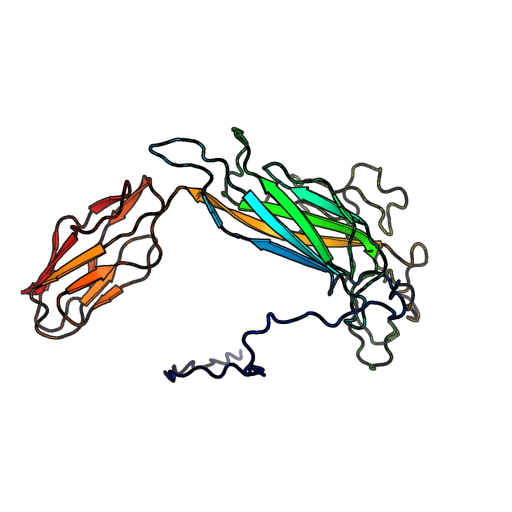8 204 ASN A N 1
ATOM 1592 C CA . ASN A 1 204 ? 10.021 -6.445 -21.590 1.00 94.38 204 ASN A CA 1
ATOM 1593 C C . ASN A 1 204 ? 10.962 -7.097 -20.553 1.00 94.38 204 ASN A C 1
ATOM 1595 O O . ASN A 1 204 ? 10.913 -6.815 -19.350 1.00 94.38 204 ASN A O 1
ATOM 1599 N N . GLY A 1 205 ? 11.884 -7.944 -21.022 1.00 94.06 205 GLY A N 1
ATOM 1600 C CA . GLY A 1 205 ? 12.958 -8.513 -20.197 1.00 94.06 205 GLY A CA 1
ATOM 1601 C C . GLY A 1 205 ? 14.145 -9.038 -21.023 1.00 94.06 205 GLY A C 1
ATOM 1602 O O . GLY A 1 205 ? 13.954 -9.514 -22.144 1.00 94.06 205 GLY A O 1
ATOM 1603 N N . PRO A 1 206 ? 15.389 -9.008 -20.500 1.00 90.75 206 PRO A N 1
ATOM 1604 C CA . PRO A 1 206 ? 16.586 -9.387 -21.263 1.00 90.75 206 PRO A CA 1
ATOM 1605 C C . PRO A 1 206 ? 16.730 -10.894 -21.520 1.00 90.75 206 PRO A C 1
ATOM 1607 O O . PRO A 1 206 ? 17.454 -11.283 -22.432 1.00 90.75 206 PRO A O 1
ATOM 1610 N N . ASP A 1 207 ? 16.053 -11.738 -20.737 1.00 86.12 207 ASP A N 1
ATOM 1611 C CA . ASP A 1 207 ? 16.069 -13.203 -20.871 1.00 86.12 207 ASP A CA 1
ATOM 1612 C C . ASP A 1 207 ? 14.898 -13.718 -21.749 1.00 86.12 207 ASP A C 1
ATOM 1614 O O . ASP A 1 207 ? 14.472 -14.866 -21.614 1.00 86.12 207 ASP A O 1
ATOM 1618 N N . CYS A 1 208 ? 14.364 -12.884 -22.652 1.00 94.00 208 CYS A N 1
ATOM 1619 C CA . CYS A 1 208 ? 13.271 -13.268 -23.546 1.00 94.00 208 CYS A CA 1
ATOM 1620 C C . CYS A 1 208 ? 13.736 -14.178 -24.692 1.00 94.00 208 CYS A C 1
ATOM 1622 O O . CYS A 1 208 ? 14.694 -13.880 -25.406 1.00 94.00 208 CYS A O 1
ATOM 1624 N N . SER A 1 209 ? 13.047 -15.299 -24.879 1.00 95.44 209 SER A N 1
ATOM 1625 C CA . SER A 1 209 ? 13.241 -16.270 -25.963 1.00 95.44 209 SER A CA 1
ATOM 1626 C C . SER A 1 209 ? 11.916 -16.723 -26.596 1.00 95.44 209 SER A C 1
ATOM 1628 O O . SER A 1 209 ? 11.925 -17.665 -27.389 1.00 95.44 209 SER A O 1
ATOM 1630 N N . HIS A 1 210 ? 10.796 -16.064 -26.272 1.00 96.50 210 HIS A N 1
ATOM 1631 C CA . HIS A 1 210 ? 9.490 -16.318 -26.883 1.00 96.50 210 HIS A CA 1
ATOM 1632 C C . HIS A 1 210 ? 9.513 -16.019 -28.386 1.00 96.50 210 HIS A C 1
ATOM 1634 O O . HIS A 1 210 ? 10.163 -15.080 -28.851 1.00 96.50 210 HIS A O 1
ATOM 1640 N N . SER A 1 211 ? 8.779 -16.809 -29.164 1.00 95.31 211 SER A N 1
ATOM 1641 C CA . SER A 1 211 ? 8.765 -16.704 -30.625 1.00 95.31 211 SER A CA 1
ATOM 1642 C C . SER A 1 211 ? 8.086 -15.434 -31.150 1.00 95.31 211 SER A C 1
ATOM 1644 O O . SER A 1 211 ? 8.449 -14.957 -32.229 1.00 95.31 211 SER A O 1
ATOM 1646 N N . THR A 1 212 ? 7.124 -14.880 -30.405 1.00 95.75 212 THR A N 1
ATOM 1647 C CA . THR A 1 212 ? 6.313 -13.721 -30.834 1.00 95.75 212 THR A CA 1
ATOM 1648 C C . THR A 1 212 ? 6.218 -12.577 -29.836 1.00 95.75 212 THR A C 1
ATOM 1650 O O . THR A 1 212 ? 5.901 -11.466 -30.249 1.00 95.75 212 THR A O 1
ATOM 1653 N N . ASP A 1 213 ? 6.511 -12.820 -28.560 1.00 96.31 213 ASP A N 1
ATOM 1654 C CA . ASP A 1 213 ? 6.072 -11.928 -27.474 1.00 96.31 213 ASP A CA 1
ATOM 1655 C C . ASP A 1 213 ? 7.264 -11.210 -26.840 1.00 96.31 213 ASP A C 1
ATOM 1657 O O . ASP A 1 213 ? 7.117 -10.541 -25.834 1.00 96.31 213 ASP A O 1
ATOM 1661 N N . CYS A 1 214 ? 8.464 -11.327 -27.413 1.00 96.06 214 CYS A N 1
ATOM 1662 C CA . CYS A 1 214 ? 9.595 -10.507 -26.993 1.00 96.06 214 CYS A CA 1
ATOM 1663 C C . CYS A 1 214 ? 9.447 -9.093 -27.541 1.00 96.06 214 CYS A C 1
ATOM 1665 O O . CYS A 1 214 ? 9.340 -8.926 -28.760 1.00 96.06 214 CYS A O 1
ATOM 1667 N N . SER A 1 215 ? 9.517 -8.083 -26.669 1.00 95.06 215 SER A N 1
ATOM 1668 C CA . SER A 1 215 ? 9.414 -6.695 -27.116 1.00 95.06 215 SER A CA 1
ATOM 1669 C C . SER A 1 215 ? 10.535 -6.367 -28.109 1.00 95.06 215 SER A C 1
ATOM 1671 O O . SER A 1 215 ? 11.720 -6.564 -27.810 1.00 95.06 215 SER A O 1
ATOM 1673 N N . PRO A 1 216 ? 10.199 -5.856 -29.309 1.00 90.94 216 PRO A N 1
ATOM 1674 C CA . PRO A 1 216 ? 11.195 -5.469 -30.301 1.00 90.94 216 PRO A CA 1
ATOM 1675 C C . PRO A 1 216 ? 11.812 -4.097 -30.000 1.00 90.94 216 PRO A C 1
ATOM 1677 O O . PRO A 1 216 ? 12.730 -3.677 -30.709 1.00 90.94 216 PRO A O 1
ATOM 1680 N N . VAL A 1 217 ? 11.287 -3.381 -29.000 1.00 90.00 217 VAL A N 1
ATOM 1681 C CA . VAL A 1 217 ? 11.633 -1.986 -28.715 1.00 90.00 217 VAL A CA 1
ATOM 1682 C C . VAL A 1 217 ? 12.492 -1.875 -27.459 1.00 90.00 217 VAL A C 1
ATOM 1684 O O . VAL A 1 217 ? 13.579 -1.298 -27.522 1.00 90.00 217 VAL A O 1
ATOM 1687 N N . LEU A 1 218 ? 12.046 -2.455 -26.339 1.00 88.56 218 LEU A N 1
ATOM 1688 C CA . LEU A 1 218 ? 12.731 -2.372 -25.049 1.00 88.56 218 LEU A CA 1
ATOM 1689 C C . LEU A 1 218 ? 12.832 -3.735 -24.365 1.00 88.56 218 LEU A C 1
ATOM 1691 O O . LEU A 1 218 ? 11.844 -4.437 -24.187 1.00 88.56 218 LEU A O 1
ATOM 1695 N N . SER A 1 219 ? 14.031 -4.071 -23.888 1.00 88.56 219 SER A N 1
ATOM 1696 C CA . SER A 1 219 ? 14.258 -5.246 -23.035 1.00 88.56 219 SER A CA 1
ATOM 1697 C C . SER A 1 219 ? 14.132 -4.945 -21.541 1.00 88.56 219 SER A C 1
ATOM 1699 O O . SER A 1 219 ? 14.247 -5.857 -20.730 1.00 88.56 219 SER A O 1
ATOM 1701 N N . ASN A 1 220 ? 13.982 -3.673 -21.165 1.00 91.38 220 ASN A N 1
ATOM 1702 C CA . ASN A 1 220 ? 13.866 -3.229 -19.783 1.00 91.38 220 ASN A CA 1
ATOM 1703 C C . ASN A 1 220 ? 12.873 -2.068 -19.707 1.00 91.38 220 ASN A C 1
ATOM 170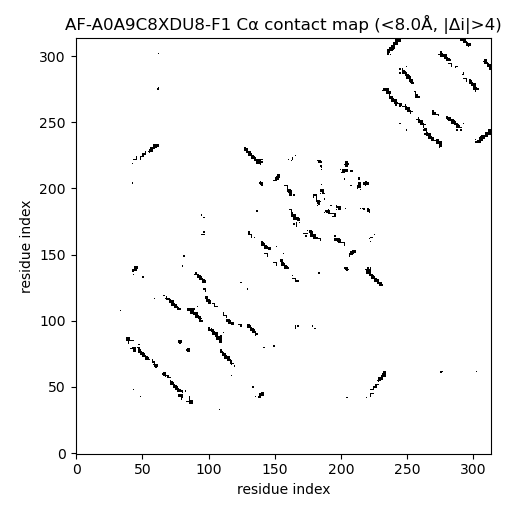5 O O . ASN A 1 220 ? 12.900 -1.183 -20.562 1.00 91.38 220 ASN A O 1
ATOM 1709 N N . ILE A 1 221 ? 12.081 -2.040 -18.642 1.00 93.06 221 ILE A N 1
ATOM 1710 C CA . ILE A 1 221 ? 11.006 -1.069 -18.419 1.00 93.06 221 ILE A CA 1
ATOM 1711 C C . ILE A 1 221 ? 11.106 -0.456 -17.015 1.00 93.06 221 ILE A C 1
ATOM 1713 O O . ILE A 1 221 ? 12.002 -0.787 -16.226 1.00 93.06 221 ILE A O 1
ATOM 1717 N N . THR A 1 222 ? 10.222 0.483 -16.701 1.00 95.19 222 THR A N 1
ATOM 1718 C CA . THR A 1 222 ? 9.967 0.913 -15.329 1.00 95.19 222 THR A CA 1
ATOM 1719 C C . THR A 1 222 ? 9.104 -0.126 -14.612 1.00 95.19 222 THR A C 1
ATOM 1721 O O . THR A 1 222 ? 8.047 -0.501 -15.096 1.00 95.19 222 THR A O 1
ATOM 1724 N N . VAL A 1 223 ? 9.553 -0.582 -13.444 1.00 96.06 223 VAL A N 1
ATOM 1725 C CA . VAL A 1 223 ? 8.776 -1.450 -12.540 1.00 96.06 223 VAL A CA 1
ATOM 1726 C C . VAL A 1 223 ? 8.343 -0.652 -11.323 1.00 96.06 223 VAL A C 1
ATOM 1728 O O . VAL A 1 223 ? 9.056 0.270 -10.906 1.00 96.06 223 VAL A O 1
ATOM 1731 N N . TRP A 1 224 ? 7.197 -0.988 -10.742 1.00 97.25 224 TRP A N 1
ATOM 1732 C CA . TRP A 1 224 ? 6.598 -0.174 -9.691 1.00 97.25 224 TRP A CA 1
ATOM 1733 C C . TRP A 1 224 ? 5.738 -0.971 -8.716 1.00 97.25 224 TRP A C 1
ATOM 1735 O O . TRP A 1 224 ? 5.244 -2.050 -9.014 1.00 97.25 224 TRP A O 1
ATOM 1745 N N . ALA A 1 225 ? 5.553 -0.429 -7.519 1.00 97.12 225 ALA A N 1
ATOM 1746 C CA . ALA A 1 225 ? 4.638 -0.967 -6.526 1.00 97.12 225 ALA A CA 1
ATOM 1747 C C . ALA A 1 225 ? 3.933 0.174 -5.796 1.00 97.12 225 ALA A C 1
ATOM 1749 O O . ALA A 1 225 ? 4.513 1.243 -5.588 1.00 97.12 225 ALA A O 1
ATOM 1750 N N . ALA A 1 226 ? 2.704 -0.083 -5.357 1.00 96.56 226 ALA A N 1
ATOM 1751 C CA . ALA A 1 226 ? 1.919 0.843 -4.556 1.00 96.56 226 ALA A CA 1
ATOM 1752 C C . ALA A 1 226 ? 1.667 0.289 -3.146 1.00 96.56 226 ALA A C 1
ATOM 1754 O O . ALA A 1 226 ? 1.571 -0.920 -2.927 1.00 96.56 226 ALA A O 1
ATOM 1755 N N . ASN A 1 227 ? 1.572 1.184 -2.169 1.00 95.50 227 ASN A N 1
ATOM 1756 C CA . ASN A 1 227 ? 1.168 0.872 -0.805 1.00 95.50 227 ASN A CA 1
ATOM 1757 C C . ASN A 1 227 ? 0.280 1.998 -0.270 1.00 95.50 227 ASN A C 1
ATOM 1759 O O . ASN A 1 227 ? 0.452 3.156 -0.645 1.00 95.50 227 ASN A O 1
ATOM 1763 N N . THR A 1 228 ? -0.652 1.673 0.619 1.00 95.00 228 THR A N 1
ATOM 1764 C CA . THR A 1 228 ? -1.611 2.643 1.151 1.00 95.00 228 THR A CA 1
ATOM 1765 C C . THR A 1 228 ? -1.416 2.813 2.650 1.00 95.00 228 THR A C 1
ATOM 1767 O O . THR A 1 228 ? -1.451 1.844 3.408 1.00 95.00 228 THR A O 1
ATOM 1770 N N . ILE A 1 229 ? -1.280 4.064 3.085 1.00 95.38 229 ILE A N 1
ATOM 1771 C CA . ILE A 1 229 ? -1.352 4.445 4.495 1.00 95.38 229 ILE A CA 1
ATOM 1772 C C . ILE A 1 229 ? -2.781 4.880 4.799 1.00 95.38 229 ILE A C 1
ATOM 1774 O O . ILE A 1 229 ? -3.327 5.759 4.133 1.00 95.38 229 ILE A O 1
ATOM 1778 N N . LEU A 1 230 ? -3.376 4.301 5.836 1.00 92.88 230 LEU A N 1
ATOM 1779 C CA . LEU A 1 230 ? -4.637 4.773 6.382 1.00 92.88 230 LEU A CA 1
ATOM 1780 C C . LEU A 1 230 ? -4.379 5.995 7.266 1.00 92.88 230 LEU A C 1
ATOM 1782 O O . LEU A 1 230 ? -3.670 5.923 8.271 1.00 92.88 230 LEU A O 1
ATOM 1786 N N . LEU A 1 231 ? -4.979 7.116 6.901 1.00 91.50 231 LEU A N 1
ATOM 1787 C CA . LEU A 1 231 ? -4.998 8.324 7.703 1.00 91.50 231 LEU A CA 1
ATOM 1788 C C . LEU A 1 231 ? -6.131 8.201 8.717 1.00 91.50 231 LEU A C 1
ATOM 1790 O O . LEU A 1 231 ? -7.277 7.925 8.373 1.00 91.50 231 LEU A O 1
ATOM 1794 N N . THR A 1 232 ? -5.825 8.399 9.990 1.00 85.44 232 THR A N 1
ATOM 1795 C CA . THR A 1 232 ? -6.837 8.345 11.043 1.00 85.44 232 THR A CA 1
ATOM 1796 C C . THR A 1 232 ? -6.805 9.607 11.884 1.00 85.44 232 THR A C 1
ATOM 1798 O O . THR A 1 232 ? -5.851 10.387 11.871 1.00 85.44 232 THR A O 1
ATOM 1801 N N . THR A 1 233 ? -7.869 9.801 12.649 1.00 80.62 233 THR A N 1
ATOM 1802 C CA . THR A 1 233 ? -7.806 10.602 13.866 1.00 80.62 233 THR A CA 1
ATOM 1803 C C . THR A 1 233 ? -7.351 9.719 15.028 1.00 80.62 233 THR A C 1
ATOM 1805 O O . THR A 1 233 ? -7.224 8.495 14.880 1.00 80.62 233 THR A O 1
ATOM 1808 N N . ASN A 1 234 ? -7.112 10.314 16.197 1.00 77.00 234 ASN A N 1
ATOM 1809 C CA . ASN A 1 234 ? -6.893 9.529 17.411 1.00 77.00 234 ASN A CA 1
ATOM 1810 C C . ASN A 1 234 ? -8.072 8.571 17.651 1.00 77.00 234 ASN A C 1
ATOM 1812 O O . ASN A 1 234 ? -9.211 8.880 17.299 1.00 77.00 234 ASN A O 1
ATOM 1816 N N . LYS A 1 235 ? -7.799 7.409 18.249 1.00 82.69 235 LYS A N 1
ATOM 1817 C CA . LYS A 1 235 ? -8.806 6.420 18.652 1.00 82.69 235 LYS A CA 1
ATOM 1818 C C . LYS A 1 235 ? -8.880 6.358 20.177 1.00 82.69 235 LYS A C 1
ATOM 1820 O O . LYS A 1 235 ? -7.912 6.706 20.851 1.00 82.69 235 LYS A O 1
ATOM 1825 N N . ALA A 1 236 ? -10.015 5.923 20.704 1.00 85.94 236 ALA A N 1
ATOM 1826 C CA . ALA A 1 236 ? -10.180 5.604 22.112 1.00 85.94 236 ALA A CA 1
ATOM 1827 C C . ALA A 1 236 ? -11.050 4.357 22.292 1.00 85.94 236 ALA A C 1
ATOM 1829 O O . ALA A 1 236 ? -11.853 3.989 21.427 1.00 85.94 236 ALA A O 1
ATOM 1830 N N . SER A 1 237 ? -10.861 3.705 23.432 1.00 93.88 237 SER A N 1
ATOM 1831 C CA . SER A 1 237 ? -11.534 2.460 23.772 1.00 93.88 237 SER A CA 1
ATOM 1832 C C . SER A 1 237 ? -12.998 2.689 24.151 1.00 93.88 237 SER A C 1
ATOM 1834 O O . SER A 1 237 ? -13.371 3.702 24.749 1.00 93.88 237 SER A O 1
ATOM 1836 N N . LEU A 1 238 ? -13.842 1.718 23.798 1.00 97.12 238 LEU A N 1
ATOM 1837 C CA . LEU A 1 238 ? -15.250 1.669 24.179 1.00 97.12 238 LEU A CA 1
ATOM 1838 C C . LEU A 1 238 ? -15.473 0.463 25.089 1.00 97.12 238 LEU A C 1
ATOM 1840 O O . LEU A 1 238 ? -15.358 -0.682 24.657 1.00 97.12 238 LEU A O 1
ATOM 1844 N N . GLY A 1 239 ? -15.810 0.707 26.347 1.00 97.25 239 GLY A N 1
ATOM 1845 C CA . GLY A 1 239 ? -15.912 -0.336 27.353 1.00 97.25 239 GLY A CA 1
ATOM 1846 C C . GLY A 1 239 ? -16.775 0.039 28.548 1.00 97.25 239 GLY A C 1
ATOM 1847 O O . GLY A 1 239 ? -17.398 1.102 28.622 1.00 97.25 239 GLY A O 1
ATOM 1848 N N . GLY A 1 240 ? -16.833 -0.893 29.488 1.00 97.94 240 GLY A N 1
ATOM 1849 C CA . GLY A 1 240 ? -17.745 -0.828 30.612 1.00 97.94 240 GLY A CA 1
ATOM 1850 C C . GLY A 1 240 ? -17.607 -2.004 31.561 1.00 97.94 240 GLY A C 1
ATOM 1851 O O . GLY A 1 240 ? -16.587 -2.692 31.591 1.00 97.94 240 GLY A O 1
ATOM 1852 N N . SER A 1 241 ? -18.664 -2.257 32.325 1.00 98.12 241 SER A N 1
ATOM 1853 C CA . SER A 1 241 ? -18.769 -3.415 33.209 1.00 98.12 241 SER A CA 1
ATOM 1854 C C . SER A 1 241 ? -20.130 -4.094 33.101 1.00 98.12 241 SER A C 1
ATOM 1856 O O . SER A 1 241 ? -21.158 -3.441 32.914 1.00 98.12 241 SER A O 1
ATOM 1858 N N . VAL A 1 242 ? -20.120 -5.420 33.212 1.00 98.38 242 VAL A N 1
ATOM 1859 C CA . VAL A 1 242 ? -21.317 -6.257 33.343 1.00 98.38 242 VAL A CA 1
ATOM 1860 C C . VAL A 1 242 ? -21.455 -6.692 34.798 1.00 98.38 242 VAL A C 1
ATOM 1862 O O . VAL A 1 242 ? -20.469 -7.101 35.419 1.00 98.38 242 VAL A O 1
ATOM 1865 N N . SER A 1 243 ? -22.676 -6.617 35.324 1.00 97.75 243 SER A N 1
ATOM 1866 C CA . SER A 1 243 ? -23.044 -7.162 36.628 1.00 97.75 243 SER A CA 1
ATOM 1867 C C . SER A 1 243 ? -24.359 -7.945 36.569 1.00 97.75 243 SER A C 1
ATOM 1869 O O . SER A 1 243 ? -25.259 -7.620 35.787 1.00 97.75 243 SER A O 1
ATOM 1871 N N . GLY A 1 244 ? -24.486 -8.978 37.405 1.00 96.19 244 GLY A N 1
ATOM 1872 C CA . GLY A 1 244 ? -25.700 -9.794 37.511 1.00 96.19 244 GLY A CA 1
ATOM 1873 C C . GLY A 1 244 ? -25.818 -10.901 36.457 1.00 96.19 244 GLY A C 1
ATOM 1874 O O . GLY A 1 244 ? -26.843 -11.582 36.385 1.00 96.19 244 GLY A O 1
ATOM 1875 N N . LEU A 1 245 ? -24.777 -11.134 35.653 1.00 96.00 245 LEU A N 1
ATOM 1876 C CA . LEU A 1 245 ? -24.696 -12.236 34.697 1.00 96.00 245 LEU A CA 1
ATOM 1877 C C . LEU A 1 245 ? -24.388 -13.547 35.432 1.00 96.00 245 LEU A C 1
ATOM 1879 O O . LEU A 1 245 ? -23.262 -14.038 35.473 1.00 96.00 245 LEU A O 1
ATOM 1883 N N . THR A 1 246 ? -25.421 -14.121 36.043 1.00 93.31 246 THR A N 1
ATOM 1884 C CA . THR A 1 246 ? -25.302 -15.351 36.842 1.00 93.31 246 THR A CA 1
ATOM 1885 C C . THR A 1 246 ? -25.324 -16.627 36.000 1.00 93.31 246 THR A C 1
ATOM 1887 O O . THR A 1 246 ? -24.806 -17.655 36.435 1.00 93.31 246 THR A O 1
ATOM 1890 N N . THR A 1 247 ? -25.925 -16.585 34.806 1.00 91.56 247 THR A N 1
ATOM 1891 C CA . THR A 1 247 ? -26.046 -17.729 33.891 1.00 91.56 247 THR A CA 1
ATOM 1892 C C . THR A 1 247 ? -26.090 -17.276 32.428 1.00 91.56 247 THR A C 1
ATOM 1894 O O . THR A 1 247 ? -26.453 -16.140 32.129 1.00 91.56 247 THR A O 1
ATOM 1897 N N . GLY A 1 248 ? -25.760 -18.179 31.500 1.00 93.06 248 GLY A N 1
ATOM 1898 C CA . GLY A 1 248 ? -25.887 -17.943 30.060 1.00 93.06 248 GLY A CA 1
ATOM 1899 C C . GLY A 1 248 ? -24.772 -17.085 29.455 1.00 93.06 248 GLY A C 1
ATOM 1900 O O . GLY A 1 248 ? -23.665 -16.997 29.980 1.00 93.06 248 GLY A O 1
ATOM 1901 N N . THR A 1 249 ? -25.055 -16.498 28.293 1.00 95.88 249 THR A N 1
ATOM 1902 C CA . THR A 1 249 ? -24.111 -15.665 27.545 1.00 95.88 249 THR A CA 1
ATOM 1903 C C . THR A 1 249 ? -24.820 -14.412 27.063 1.00 95.88 249 THR A C 1
ATOM 1905 O O . THR A 1 249 ? -25.880 -14.493 26.445 1.00 95.88 249 THR A O 1
ATOM 1908 N N . LEU A 1 250 ? -24.224 -13.264 27.354 1.00 97.69 250 LEU A N 1
ATOM 1909 C CA . LEU A 1 250 ? -24.641 -11.958 26.870 1.00 97.69 250 LEU A CA 1
ATOM 1910 C C . LEU A 1 250 ? -23.880 -11.646 25.579 1.00 97.69 250 LEU A C 1
ATOM 1912 O O . LEU A 1 250 ? -22.672 -11.863 25.506 1.00 97.69 250 LEU A O 1
ATOM 1916 N N . VAL A 1 251 ? -24.568 -11.101 24.577 1.00 98.25 251 VAL A N 1
ATOM 1917 C CA . VAL A 1 251 ? -23.913 -10.525 23.394 1.00 98.25 251 VAL A CA 1
ATOM 1918 C C . VAL A 1 251 ? -24.261 -9.050 23.308 1.00 98.25 251 VAL A C 1
ATOM 1920 O O . VAL A 1 251 ? -25.440 -8.698 23.195 1.00 98.25 251 VAL A O 1
ATOM 1923 N N . LEU A 1 252 ? -23.241 -8.199 23.357 1.00 98.19 252 LEU A N 1
ATOM 1924 C CA . LEU A 1 252 ? -23.358 -6.760 23.150 1.00 98.19 252 LEU A CA 1
ATOM 1925 C C . LEU A 1 252 ? -22.934 -6.397 21.726 1.00 98.19 252 LEU A C 1
ATOM 1927 O O . LEU A 1 252 ? -22.063 -7.044 21.148 1.00 98.19 252 LEU A O 1
ATOM 1931 N N . GLN A 1 253 ? -23.532 -5.344 21.179 1.00 97.69 253 GLN A N 1
ATOM 1932 C CA . GLN A 1 253 ? -23.172 -4.802 19.868 1.00 97.69 253 GLN A CA 1
ATOM 1933 C C . GLN A 1 253 ? -23.143 -3.273 19.905 1.00 97.69 253 GLN A C 1
ATOM 1935 O O . GLN A 1 253 ? -23.915 -2.656 20.642 1.00 97.69 253 GLN A O 1
ATOM 1940 N N . SER A 1 254 ? -22.312 -2.671 19.057 1.00 96.62 254 SER A N 1
ATOM 1941 C CA . SER A 1 254 ? -22.346 -1.248 18.705 1.00 96.62 254 SER A CA 1
ATOM 1942 C C . SER A 1 254 ? -21.889 -1.089 17.246 1.00 96.62 254 SER A C 1
ATOM 1944 O O . SER A 1 254 ? -21.098 -1.907 16.774 1.00 96.62 254 SER A O 1
ATOM 1946 N N . PRO A 1 255 ? -22.364 -0.079 16.494 1.00 91.88 255 PRO A N 1
ATOM 1947 C CA . PRO A 1 255 ? -21.851 0.194 15.153 1.00 91.88 255 PRO A CA 1
ATOM 1948 C C . PRO A 1 255 ? -20.333 0.430 15.161 1.00 91.88 255 PRO A C 1
ATOM 1950 O O . PRO A 1 255 ? -19.817 1.086 16.064 1.00 91.88 255 PRO A O 1
ATOM 1953 N N . GLY A 1 256 ? -19.631 -0.094 14.154 1.00 85.12 256 GLY A N 1
ATOM 1954 C CA . GLY A 1 256 ? -18.186 0.102 13.981 1.00 85.12 256 GLY A CA 1
ATOM 1955 C C . GLY A 1 256 ? -17.281 -0.823 14.806 1.00 85.12 256 GLY A C 1
ATOM 1956 O O . GLY A 1 256 ? -16.070 -0.777 14.614 1.00 85.12 256 GLY A O 1
ATOM 1957 N N . VAL A 1 257 ? -17.839 -1.683 15.668 1.00 92.31 257 VAL A N 1
ATOM 1958 C 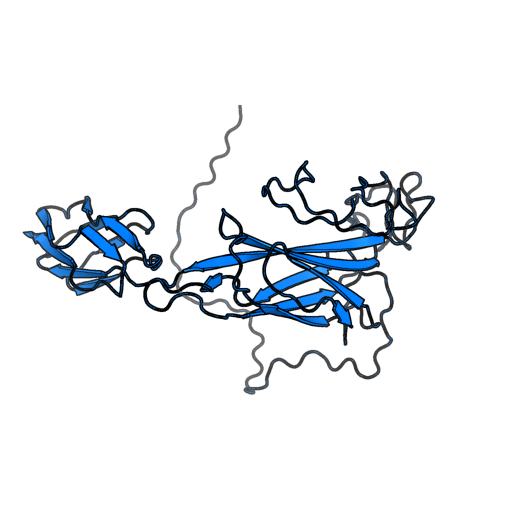CA . VAL A 1 257 ? -17.081 -2.672 16.458 1.00 92.31 257 VAL A CA 1
ATOM 1959 C C . VAL A 1 257 ? -17.570 -4.101 16.237 1.00 92.31 257 VAL A C 1
ATOM 1961 O O . VAL A 1 257 ? -18.651 -4.322 15.686 1.00 92.31 257 VAL A O 1
ATOM 1964 N N . PHE A 1 258 ? -16.773 -5.085 16.659 1.00 93.62 258 PHE A N 1
ATOM 1965 C CA . PHE A 1 258 ? -17.200 -6.483 16.673 1.00 93.62 258 PHE A CA 1
ATOM 1966 C C . PHE A 1 258 ? -18.209 -6.746 17.795 1.00 93.62 258 PHE A C 1
ATOM 1968 O O . PHE A 1 258 ? -18.137 -6.143 18.866 1.00 93.62 258 PHE A O 1
ATOM 1975 N N . ASP A 1 259 ? -19.129 -7.688 17.569 1.00 97.00 259 ASP A N 1
ATOM 1976 C CA . ASP A 1 259 ? -19.999 -8.182 18.636 1.00 97.00 259 ASP A CA 1
ATOM 1977 C C . ASP A 1 259 ? -19.154 -8.752 19.777 1.00 97.00 259 ASP A C 1
ATOM 1979 O O . ASP A 1 259 ? -18.243 -9.557 19.558 1.00 97.00 259 ASP A O 1
ATOM 1983 N N . LEU A 1 260 ? -19.501 -8.379 21.004 1.00 97.19 260 LEU A N 1
ATOM 1984 C CA . LEU A 1 260 ? -18.779 -8.809 22.187 1.00 97.19 260 LEU A CA 1
ATOM 1985 C C . LEU A 1 260 ? -19.587 -9.853 22.947 1.00 97.19 260 LEU A C 1
ATOM 1987 O O . LEU A 1 260 ? -20.693 -9.587 23.417 1.00 97.19 260 LEU A O 1
ATOM 1991 N N . VAL A 1 261 ? -19.015 -11.048 23.066 1.00 97.50 261 VAL A N 1
ATOM 1992 C CA . VAL A 1 261 ? -19.603 -12.183 23.781 1.00 97.50 261 VAL A CA 1
ATOM 1993 C C . VAL A 1 261 ? -19.056 -12.209 25.206 1.00 97.50 261 VAL A C 1
ATOM 1995 O O . VAL A 1 261 ? -17.846 -12.293 25.402 1.00 97.50 261 VAL A O 1
ATOM 1998 N N . ILE A 1 262 ? -19.941 -12.152 26.200 1.00 97.19 262 ILE A N 1
ATOM 1999 C CA . ILE A 1 262 ? -19.592 -12.072 27.622 1.00 97.19 262 ILE A CA 1
ATOM 2000 C C . ILE A 1 262 ? -20.286 -13.209 28.376 1.00 97.19 262 ILE A C 1
ATOM 2002 O O . ILE A 1 262 ? -21.496 -13.407 28.255 1.00 97.19 262 ILE A O 1
ATOM 2006 N N . SER A 1 263 ? -19.517 -13.971 29.155 1.00 95.75 263 SER A N 1
ATOM 2007 C CA . SER A 1 263 ? -20.002 -15.138 29.912 1.00 95.75 263 SER A CA 1
ATOM 2008 C C . SER A 1 263 ? -19.889 -14.996 31.430 1.00 95.75 263 SER A C 1
ATOM 2010 O O . SER A 1 263 ? -20.347 -15.875 32.153 1.00 95.75 263 SER A O 1
ATOM 2012 N N . THR A 1 264 ? -19.255 -13.932 31.920 1.00 95.00 264 THR A N 1
ATOM 2013 C CA . THR A 1 264 ? -19.085 -13.653 33.351 1.00 95.00 264 THR A CA 1
ATOM 2014 C C . THR A 1 264 ? -19.151 -12.155 33.608 1.00 95.00 264 THR A C 1
ATOM 2016 O O . THR A 1 264 ? -18.791 -11.366 32.736 1.00 95.00 264 THR A O 1
ATOM 2019 N N . ASP A 1 265 ? -19.554 -11.776 34.819 1.00 96.88 265 ASP A N 1
ATOM 2020 C CA . ASP A 1 265 ? -19.428 -10.401 35.305 1.00 96.88 265 ASP A CA 1
ATOM 2021 C C . ASP A 1 265 ? -17.977 -9.906 35.233 1.00 96.88 265 ASP A C 1
ATOM 2023 O O . ASP A 1 265 ? -17.023 -10.684 35.347 1.00 96.88 265 ASP A O 1
ATOM 2027 N N . GLY A 1 266 ? -17.815 -8.593 35.075 1.00 97.19 266 GLY A N 1
ATOM 2028 C CA . GLY A 1 266 ? -16.506 -7.953 35.006 1.00 97.19 266 GLY A CA 1
ATOM 2029 C C . GLY A 1 266 ? -16.433 -6.817 33.996 1.00 97.19 266 GLY A C 1
ATOM 2030 O O . GLY A 1 266 ? -17.429 -6.430 33.383 1.00 97.19 266 GLY A O 1
ATOM 2031 N N . ALA A 1 267 ? -15.229 -6.267 33.852 1.00 97.50 267 ALA A N 1
ATOM 2032 C CA . ALA A 1 267 ? -14.943 -5.243 32.860 1.00 97.50 267 ALA A CA 1
ATOM 2033 C C . ALA A 1 267 ? -14.927 -5.838 31.445 1.00 97.50 267 ALA A C 1
ATOM 2035 O O . ALA A 1 267 ? -14.496 -6.975 31.243 1.00 97.50 267 ALA A O 1
ATOM 2036 N N . PHE A 1 268 ? -15.362 -5.050 30.470 1.00 97.38 268 PHE A N 1
ATOM 2037 C CA . PHE A 1 268 ? -15.331 -5.408 29.059 1.00 97.38 268 PHE A CA 1
ATOM 2038 C C . PHE A 1 268 ? -14.866 -4.222 28.214 1.00 97.38 268 PHE A C 1
ATOM 2040 O O . PHE A 1 268 ? -15.095 -3.066 28.573 1.00 97.38 268 PHE A O 1
ATOM 2047 N N . THR A 1 269 ? -14.281 -4.525 27.058 1.00 97.31 269 THR A N 1
ATOM 2048 C CA . THR A 1 269 ? -13.864 -3.543 26.052 1.00 97.31 269 THR A CA 1
ATOM 2049 C C . THR A 1 269 ? -14.165 -4.106 24.667 1.00 97.31 269 THR A C 1
ATOM 2051 O O . THR A 1 269 ? -13.898 -5.281 24.408 1.00 97.31 269 THR A O 1
ATOM 2054 N N . PHE A 1 270 ? -14.736 -3.292 23.782 1.00 96.88 270 PHE A N 1
ATOM 2055 C CA . PHE A 1 270 ? -14.987 -3.642 22.387 1.00 96.88 270 PHE A CA 1
ATOM 2056 C C . PHE A 1 270 ? -13.718 -3.483 21.538 1.00 96.88 270 PHE A C 1
ATOM 2058 O O . PHE A 1 270 ? -13.110 -2.416 21.574 1.00 96.88 270 PHE A O 1
ATOM 2065 N N . PRO A 1 271 ? -13.340 -4.490 20.732 1.00 91.38 271 PRO A N 1
ATOM 2066 C CA . PRO A 1 271 ? -12.399 -4.309 19.634 1.00 91.38 271 PRO A CA 1
ATOM 2067 C C . PRO A 1 271 ? -13.127 -4.018 18.300 1.00 91.38 271 PRO A C 1
ATOM 2069 O O . PRO A 1 271 ? -14.185 -4.608 18.045 1.00 91.38 271 PRO A O 1
ATOM 2072 N N . PRO A 1 272 ? -12.554 -3.202 17.393 1.00 90.19 272 PRO A N 1
ATOM 2073 C CA . PRO A 1 272 ? -11.397 -2.320 17.589 1.00 90.19 272 PRO A CA 1
ATOM 2074 C C . PRO A 1 272 ? -11.757 -1.037 18.367 1.00 90.19 272 PRO A C 1
ATOM 2076 O O . PRO A 1 272 ? -12.933 -0.743 18.572 1.00 90.19 272 PRO A O 1
ATOM 2079 N N . ASP A 1 273 ? -10.743 -0.253 18.748 1.00 89.50 273 ASP A N 1
ATOM 2080 C CA . ASP A 1 273 ? -10.945 1.108 19.265 1.00 89.50 273 ASP A CA 1
ATOM 2081 C C . ASP A 1 273 ? -11.610 2.005 18.210 1.00 89.50 273 ASP A C 1
ATOM 2083 O O . ASP A 1 273 ? -11.365 1.875 17.004 1.00 89.50 273 ASP A O 1
ATOM 2087 N N . LEU A 1 274 ? -12.427 2.952 18.670 1.00 87.19 274 LEU A N 1
ATOM 2088 C CA . LEU A 1 274 ? -13.188 3.856 17.812 1.00 87.19 274 LEU A CA 1
ATOM 2089 C C . LEU A 1 274 ? -12.482 5.203 17.673 1.00 87.19 274 LEU A C 1
ATOM 2091 O O . LEU A 1 274 ? -11.934 5.733 18.636 1.00 87.19 274 LEU A O 1
ATOM 2095 N N . SER A 1 275 ? -12.537 5.798 16.482 1.00 84.00 275 SER A N 1
ATOM 2096 C CA . SER A 1 275 ? -12.026 7.151 16.243 1.00 84.00 275 SER A CA 1
ATOM 2097 C C . SER A 1 275 ? -12.723 8.183 17.133 1.00 84.00 275 SER A C 1
ATOM 2099 O O . SER A 1 275 ? -13.950 8.151 17.273 1.00 84.00 275 SER A O 1
ATOM 2101 N N . LEU A 1 276 ? -11.965 9.138 17.677 1.00 79.81 276 LEU A N 1
ATOM 2102 C CA . LEU A 1 276 ? -12.523 10.284 18.391 1.00 79.81 276 LEU A CA 1
ATOM 2103 C C . LEU A 1 276 ? -13.514 11.035 17.481 1.00 79.81 276 LEU A C 1
ATOM 2105 O O . LEU A 1 276 ? -13.262 11.217 16.289 1.00 79.81 276 LEU A O 1
ATOM 2109 N N . GLY A 1 277 ? -14.652 11.448 18.037 1.00 75.62 277 GLY A N 1
ATOM 2110 C CA . GLY A 1 277 ? -15.796 12.026 17.329 1.00 75.62 277 GLY A CA 1
ATOM 2111 C C . GLY A 1 277 ? -16.827 11.002 16.836 1.00 75.62 277 GLY A C 1
ATOM 2112 O O . GLY A 1 277 ? -17.940 11.391 16.483 1.00 75.62 277 GLY A O 1
ATOM 2113 N N . SER A 1 278 ? -16.512 9.700 16.850 1.00 86.25 278 SER A N 1
ATOM 2114 C CA . SER A 1 278 ? -17.480 8.655 16.486 1.00 86.25 278 SER A CA 1
ATOM 2115 C C . SER A 1 278 ? -18.598 8.571 17.519 1.00 86.25 278 SER A C 1
ATOM 2117 O O . SER A 1 278 ? -18.349 8.622 18.724 1.00 86.25 278 SER A O 1
ATOM 2119 N N . SER A 1 279 ? -19.834 8.394 17.056 1.00 91.62 279 SER A N 1
ATOM 2120 C CA . SER A 1 279 ? -20.933 8.027 17.951 1.00 91.62 279 SER A CA 1
ATOM 2121 C C . SER A 1 279 ? -20.880 6.536 18.278 1.00 91.62 279 SER A C 1
ATOM 2123 O O . SER A 1 279 ? -20.528 5.723 17.424 1.00 91.62 279 SER A O 1
ATOM 2125 N N . TYR A 1 280 ? -21.243 6.173 19.504 1.00 95.81 280 TYR A N 1
ATOM 2126 C CA . TYR A 1 280 ? -21.432 4.784 19.911 1.00 95.81 280 TYR A CA 1
ATOM 2127 C C . TYR A 1 280 ? -22.865 4.561 20.391 1.00 95.81 280 TYR A C 1
ATOM 2129 O O . TYR A 1 280 ? -23.512 5.472 20.913 1.00 95.81 280 TYR A O 1
ATOM 2137 N N . ASN A 1 281 ? -23.356 3.335 20.204 1.00 97.50 281 ASN A N 1
ATOM 2138 C CA . ASN A 1 281 ? -24.659 2.894 20.691 1.00 97.50 281 ASN A CA 1
ATOM 2139 C C . ASN A 1 281 ? -24.599 1.407 21.057 1.00 97.50 281 ASN A C 1
ATOM 2141 O O . ASN A 1 281 ? -24.922 0.530 20.253 1.00 97.50 281 ASN A O 1
ATOM 2145 N N . VAL A 1 282 ? -24.149 1.142 22.279 1.00 98.00 282 VAL A N 1
ATOM 2146 C CA . VAL A 1 282 ? -24.068 -0.181 22.881 1.00 98.00 282 VAL A CA 1
ATOM 2147 C C . VAL A 1 282 ? -25.464 -0.666 23.243 1.00 98.00 282 VAL A C 1
ATOM 2149 O O . VAL A 1 282 ? -26.165 -0.086 24.072 1.00 98.00 282 VAL A O 1
ATOM 2152 N N . THR A 1 283 ? -25.853 -1.779 22.633 1.00 98.06 283 THR A N 1
ATOM 2153 C CA . THR A 1 283 ? -27.140 -2.438 22.856 1.00 98.06 283 THR A CA 1
ATOM 2154 C C . THR A 1 283 ? -26.944 -3.920 23.134 1.00 98.06 283 THR A C 1
ATOM 2156 O O . THR A 1 283 ? -25.949 -4.526 22.728 1.00 98.06 283 THR A O 1
ATOM 2159 N N . VAL A 1 284 ? -27.912 -4.524 23.824 1.00 97.94 284 VAL A N 1
ATOM 2160 C CA . VAL A 1 284 ? -27.958 -5.980 23.968 1.00 97.94 284 VAL A CA 1
ATOM 2161 C C . VAL A 1 284 ? -28.455 -6.580 22.660 1.00 97.94 284 VAL A C 1
ATOM 2163 O O . VAL A 1 284 ? -29.607 -6.381 22.277 1.00 97.94 284 VAL A O 1
ATOM 2166 N N . LYS A 1 285 ? -27.591 -7.343 21.992 1.00 97.81 285 LYS A N 1
ATOM 2167 C CA . LYS A 1 285 ? -27.956 -8.138 20.819 1.00 97.81 285 LYS A CA 1
ATOM 2168 C C . LYS A 1 285 ? -28.658 -9.426 21.229 1.00 97.81 285 LYS A C 1
ATOM 2170 O O . LYS A 1 285 ? -29.665 -9.798 20.638 1.00 97.81 285 LYS A O 1
ATOM 2175 N N . THR A 1 286 ? -28.111 -10.117 22.229 1.00 97.62 286 THR A N 1
ATOM 2176 C CA . THR A 1 286 ? -28.662 -11.374 22.754 1.00 97.62 286 THR A CA 1
ATOM 2177 C C . THR A 1 286 ? -28.615 -11.362 24.272 1.00 97.62 286 THR A C 1
ATOM 2179 O O . THR A 1 286 ? -27.545 -11.194 24.853 1.00 97.62 286 THR A O 1
ATOM 2182 N N . ASN A 1 287 ? -29.777 -11.547 24.900 1.00 96.94 287 ASN A N 1
ATOM 2183 C CA . ASN A 1 287 ? -29.869 -11.721 26.345 1.00 96.94 287 ASN A CA 1
ATOM 2184 C C . ASN A 1 287 ? -29.424 -13.135 26.764 1.00 96.94 287 ASN A C 1
ATOM 2186 O O . ASN A 1 287 ? -29.660 -14.090 26.015 1.00 96.94 287 ASN A O 1
ATOM 2190 N N . PRO A 1 288 ? -28.850 -13.294 27.968 1.00 96.00 288 PRO A N 1
ATOM 2191 C CA . PRO A 1 288 ? -28.564 -14.603 28.537 1.00 96.00 288 PRO A CA 1
ATOM 2192 C C . PRO A 1 288 ? -29.854 -15.388 28.796 1.00 96.00 288 PRO A C 1
ATOM 2194 O O . PRO A 1 288 ? -30.923 -14.821 29.022 1.00 96.00 288 PRO A O 1
ATOM 2197 N N . ALA A 1 289 ? -29.759 -16.717 28.809 1.00 92.75 289 ALA A N 1
ATOM 2198 C CA . ALA A 1 289 ? -30.905 -17.559 29.126 1.00 92.75 289 ALA A CA 1
ATOM 2199 C C . ALA A 1 289 ? -31.401 -17.286 30.558 1.00 92.75 289 ALA A C 1
ATOM 2201 O O . ALA A 1 289 ? -30.679 -17.525 31.518 1.00 92.75 289 ALA A O 1
ATOM 2202 N N . GLY A 1 290 ? -32.645 -16.820 30.693 1.00 93.06 290 GLY A N 1
ATOM 2203 C CA . GLY A 1 290 ? -33.277 -16.586 31.995 1.00 93.06 290 GLY A CA 1
ATOM 2204 C C . GLY A 1 290 ? -32.933 -15.255 32.667 1.00 93.06 290 GLY A C 1
ATOM 2205 O O . GLY A 1 290 ? -33.381 -15.049 33.788 1.00 93.06 290 GLY A O 1
ATOM 2206 N N . LEU A 1 291 ? -32.197 -14.362 31.996 1.00 95.75 291 LEU A N 1
ATOM 2207 C CA . LEU A 1 291 ? -31.882 -13.017 32.482 1.00 95.75 291 LEU A CA 1
ATOM 2208 C C . LEU A 1 291 ? -32.267 -11.971 31.435 1.00 95.75 291 LEU A C 1
ATOM 2210 O O . LEU A 1 291 ? -32.219 -12.225 30.231 1.00 95.75 291 LEU A O 1
ATOM 2214 N N . THR A 1 292 ? -32.609 -10.772 31.890 1.00 97.00 292 THR A N 1
ATOM 2215 C CA . THR A 1 292 ? -32.729 -9.587 31.036 1.00 97.00 292 THR A CA 1
ATOM 2216 C C . THR A 1 292 ? -31.642 -8.599 31.411 1.00 97.00 292 THR A C 1
ATOM 2218 O O . THR A 1 292 ? -31.571 -8.156 32.554 1.00 97.00 292 THR A O 1
ATOM 2221 N N . CYS A 1 293 ? -30.805 -8.241 30.444 1.00 97.69 293 CYS A N 1
ATOM 2222 C CA . CYS A 1 293 ? -29.749 -7.260 30.611 1.00 97.69 293 CYS A CA 1
ATOM 2223 C C . CYS A 1 293 ? -30.184 -5.900 30.059 1.00 97.69 293 CYS A C 1
ATOM 2225 O O . CYS A 1 293 ? -30.745 -5.796 28.967 1.00 97.69 293 CYS A O 1
ATOM 2227 N N . THR A 1 294 ? -29.891 -4.843 30.808 1.00 97.88 294 THR A N 1
ATOM 2228 C CA . THR A 1 294 ? -30.127 -3.450 30.410 1.00 97.88 294 THR A CA 1
ATOM 2229 C C . THR A 1 294 ? -28.813 -2.691 30.374 1.00 97.88 294 THR A C 1
ATOM 2231 O O . THR A 1 294 ? -27.985 -2.870 31.264 1.00 97.88 294 THR A O 1
ATOM 2234 N N . VAL A 1 295 ? -28.630 -1.853 29.352 1.00 98.31 295 VAL A N 1
ATOM 2235 C CA . VAL A 1 295 ? -27.444 -1.003 29.191 1.00 98.31 295 VAL A CA 1
ATOM 2236 C C . VAL A 1 295 ? -27.774 0.411 29.658 1.00 98.31 295 VAL A C 1
ATOM 2238 O O . VAL A 1 295 ? -28.755 1.002 29.204 1.00 98.31 295 VAL A O 1
ATOM 2241 N N . THR A 1 296 ? -26.941 0.965 30.530 1.00 97.81 296 THR A N 1
ATOM 2242 C CA . THR A 1 296 ? -26.937 2.380 30.921 1.00 97.81 296 THR A CA 1
ATOM 2243 C C . THR A 1 296 ? -25.647 3.038 30.452 1.00 97.81 296 THR A C 1
ATOM 2245 O O . THR A 1 296 ? -24.614 2.377 30.356 1.00 97.81 296 THR A O 1
ATOM 2248 N N . ASP A 1 297 ? -25.723 4.326 30.114 1.00 96.44 297 ASP A N 1
ATOM 2249 C CA . ASP A 1 297 ? -24.641 5.086 29.469 1.00 96.44 297 ASP A CA 1
ATOM 2250 C C . ASP A 1 297 ? -24.140 4.463 28.154 1.00 96.44 297 ASP A C 1
ATOM 2252 O O . ASP A 1 297 ? -23.048 4.750 27.685 1.00 96.44 297 ASP A O 1
ATOM 2256 N N . GLY A 1 298 ? -24.963 3.626 27.513 1.00 96.06 298 GLY A N 1
ATOM 2257 C CA . GLY A 1 298 ? -24.606 2.919 26.283 1.00 96.06 298 GLY A CA 1
ATOM 2258 C C . GLY A 1 298 ? -24.569 3.789 25.028 1.00 96.06 298 GLY A C 1
ATOM 2259 O O . GLY A 1 298 ? -24.341 3.255 23.954 1.00 96.06 298 GLY A O 1
ATOM 2260 N N . GLN A 1 299 ? -24.814 5.095 25.116 1.00 96.88 299 GLN A N 1
ATOM 2261 C CA . GLN A 1 299 ? -24.855 5.989 23.958 1.00 96.88 299 GLN A CA 1
ATOM 2262 C C . GLN A 1 299 ? -24.067 7.266 24.216 1.00 96.88 299 GLN A C 1
ATOM 2264 O O . GLN A 1 299 ? -24.170 7.857 25.289 1.00 96.88 299 GLN A O 1
ATOM 2269 N N . GLY A 1 300 ? -23.342 7.730 23.202 1.00 94.25 300 GLY A N 1
ATOM 2270 C CA . GLY A 1 300 ? -22.577 8.966 23.290 1.00 94.25 300 GLY A CA 1
ATOM 2271 C C . GLY A 1 300 ? -21.652 9.176 22.101 1.00 94.25 300 GLY A C 1
ATOM 2272 O O . GLY A 1 300 ? -21.813 8.559 21.049 1.00 94.25 300 GLY A O 1
ATOM 2273 N N . VAL A 1 301 ? -20.681 10.067 22.290 1.00 87.69 301 VAL A N 1
ATOM 2274 C CA . VAL A 1 301 ? -19.606 10.350 21.334 1.00 87.69 301 VAL A CA 1
ATOM 2275 C C . VAL A 1 301 ? -18.271 10.071 22.015 1.00 87.69 301 VAL A C 1
ATOM 2277 O O . VAL A 1 301 ? -18.089 10.405 23.186 1.00 87.69 301 VAL A O 1
ATOM 2280 N N . ILE A 1 302 ? -17.354 9.439 21.292 1.00 88.12 302 ILE A N 1
ATOM 2281 C CA . ILE A 1 302 ? -16.016 9.104 21.775 1.00 88.12 302 ILE A CA 1
ATOM 2282 C C . ILE A 1 302 ? -15.149 10.372 21.769 1.00 88.12 302 ILE A C 1
ATOM 2284 O O . ILE A 1 302 ? -14.760 10.837 20.706 1.00 88.12 302 ILE A O 1
ATOM 2288 N N . TYR A 1 303 ? -14.832 10.936 22.934 1.00 82.44 303 TYR A N 1
ATOM 2289 C CA . TYR A 1 303 ? -13.812 11.999 23.070 1.00 82.44 303 TYR A CA 1
ATOM 2290 C C . TYR A 1 303 ? -12.567 11.522 23.830 1.00 82.44 303 TYR A C 1
ATOM 2292 O O . TYR A 1 303 ? -11.481 12.062 23.659 1.00 82.44 303 TYR A O 1
ATOM 2300 N N . SER A 1 304 ? -12.717 10.460 24.616 1.00 85.88 304 SER A N 1
ATOM 2301 C CA . SER A 1 304 ? -11.668 9.764 25.353 1.00 85.88 304 SER A CA 1
ATOM 2302 C C . SER A 1 304 ? -12.105 8.315 25.577 1.00 85.88 304 SER A C 1
ATOM 2304 O O . SER A 1 304 ? -13.202 7.935 25.157 1.00 85.88 304 SER A O 1
ATOM 2306 N N . ASP A 1 305 ? -11.292 7.529 26.285 1.00 91.44 305 ASP A N 1
ATOM 2307 C CA . ASP A 1 305 ? -11.668 6.172 26.686 1.00 91.44 305 ASP A CA 1
ATOM 2308 C C . ASP A 1 305 ? -12.991 6.180 27.461 1.00 91.44 305 ASP A C 1
ATOM 2310 O O . ASP A 1 305 ? -13.137 6.870 28.477 1.00 91.44 305 ASP A O 1
ATOM 2314 N N . ILE A 1 306 ? -13.959 5.407 26.975 1.00 95.62 306 ILE A N 1
ATOM 2315 C CA . ILE A 1 306 ? -15.246 5.194 27.629 1.00 95.62 306 ILE A CA 1
ATOM 2316 C C . ILE A 1 306 ? -15.143 3.908 28.437 1.00 95.62 306 ILE A C 1
ATOM 2318 O O . ILE A 1 306 ? -14.938 2.832 27.887 1.00 95.62 306 ILE A O 1
ATOM 2322 N N . THR A 1 307 ? -15.295 4.017 29.754 1.00 96.75 307 THR A N 1
ATOM 2323 C CA . THR A 1 307 ? -15.208 2.878 30.689 1.00 96.75 307 THR A CA 1
ATOM 2324 C C . THR A 1 307 ? -16.411 2.786 31.629 1.00 96.75 307 THR A C 1
ATOM 2326 O O . THR A 1 307 ? -16.471 1.904 32.483 1.00 96.75 307 THR A O 1
ATOM 2329 N N . ASN A 1 308 ? -17.382 3.693 31.488 1.00 96.25 308 ASN A N 1
ATOM 2330 C CA . ASN A 1 308 ? -18.511 3.851 32.403 1.00 96.25 308 ASN A CA 1
ATOM 2331 C C . ASN A 1 308 ? -19.809 3.189 31.920 1.00 96.25 308 ASN A C 1
ATOM 2333 O O . ASN A 1 308 ? -20.826 3.327 32.595 1.00 96.25 308 ASN A O 1
ATOM 2337 N N . ILE A 1 309 ? -19.801 2.469 30.791 1.00 98.06 309 ILE A N 1
ATOM 2338 C CA . ILE A 1 309 ? -20.991 1.735 30.347 1.00 98.06 309 ILE A CA 1
ATOM 2339 C C . ILE A 1 309 ? -21.300 0.663 31.384 1.00 98.06 309 ILE A C 1
ATOM 2341 O O . ILE A 1 309 ? -20.459 -0.181 31.690 1.00 98.06 309 ILE A O 1
ATOM 2345 N N . ALA A 1 310 ? -22.511 0.678 31.922 1.00 98.06 310 ALA A N 1
ATOM 2346 C CA . ALA A 1 310 ? -22.939 -0.335 32.874 1.00 98.06 310 ALA A CA 1
ATOM 2347 C C . ALA A 1 310 ? -24.009 -1.215 32.238 1.00 98.06 310 ALA A C 1
ATOM 2349 O O . ALA A 1 310 ? -24.982 -0.733 31.658 1.00 98.06 310 ALA A O 1
ATOM 2350 N N . VAL A 1 311 ? -23.813 -2.526 32.341 1.00 98.19 311 VAL A N 1
ATOM 2351 C CA . VAL A 1 311 ? -24.779 -3.525 31.900 1.00 98.19 311 VAL A CA 1
ATOM 2352 C C . VAL A 1 311 ? -25.225 -4.317 33.113 1.00 98.19 311 VAL A C 1
ATOM 2354 O O . VAL A 1 311 ? -24.430 -5.016 33.735 1.00 98.19 311 VAL A O 1
ATOM 2357 N N . ASN A 1 312 ? -26.504 -4.206 33.446 1.00 98.12 312 ASN A N 1
ATOM 2358 C CA . ASN A 1 312 ? -27.089 -4.878 34.600 1.00 98.12 312 ASN A CA 1
ATOM 2359 C C . ASN A 1 312 ? -28.043 -5.962 34.116 1.00 98.12 312 ASN A C 1
ATOM 2361 O O . ASN A 1 312 ? -28.981 -5.651 33.380 1.00 98.12 312 ASN A O 1
ATOM 2365 N N . CYS A 1 313 ? -27.798 -7.203 34.526 1.00 97.06 313 CYS A N 1
ATOM 2366 C CA . CYS A 1 313 ? -28.615 -8.369 34.213 1.00 97.06 313 CYS A CA 1
ATOM 2367 C C . CYS A 1 313 ? -29.400 -8.826 35.450 1.00 97.06 313 CYS A C 1
ATOM 2369 O O . CYS A 1 313 ? -28.841 -8.916 36.543 1.00 97.06 313 CYS A O 1
ATOM 2371 N N . SER A 1 314 ? -30.692 -9.118 35.282 1.00 94.62 314 SER A N 1
ATOM 2372 C CA . SER A 1 314 ? -31.588 -9.602 36.348 1.00 94.62 314 SER A CA 1
ATOM 2373 C C . SER A 1 314 ? -32.586 -10.635 35.857 1.00 94.62 314 SER A C 1
ATOM 2375 O O . SER A 1 314 ? -32.953 -10.544 34.660 1.00 94.62 314 SER A O 1
#

Mean predicted aligned error: 11.01 Å

Solvent-accessible surface area (backbone atoms only — not comparable to full-atom values): 18028 Å² total; per-residue (Å²): 143,84,87,81,86,80,84,86,78,86,75,91,72,93,70,89,82,73,91,65,90,70,68,92,59,94,66,74,90,73,73,79,83,60,83,87,57,82,71,34,71,63,44,39,13,33,82,34,46,44,60,46,60,47,56,43,64,42,56,41,33,34,97,89,79,39,79,36,87,42,69,28,42,36,40,38,40,36,12,20,88,84,75,41,64,22,41,39,74,44,63,37,38,49,49,57,77,54,54,48,59,53,57,60,37,63,26,57,73,19,29,36,64,43,52,35,30,57,62,99,61,92,78,60,52,93,84,34,54,35,45,34,36,40,35,29,75,56,7,18,54,36,67,49,58,77,84,72,81,84,45,48,35,85,84,44,52,71,54,74,68,45,57,53,60,48,65,75,83,70,77,88,60,97,55,99,82,42,48,68,46,54,48,46,42,74,76,37,85,74,28,72,84,80,54,82,51,68,45,67,82,37,50,26,34,83,58,54,64,32,90,80,42,45,39,92,80,36,45,47,27,53,27,61,34,70,42,66,34,37,53,38,51,45,64,28,45,46,28,20,35,40,41,61,50,83,54,56,46,37,27,37,37,34,77,94,40,51,74,42,78,42,68,60,57,42,78,50,70,45,52,59,61,42,45,53,73,39,70,44,48,48,42,77,73,37,64,20,68,94,38,50,63,45,68,42,74,30,61,54,63,32,83,50,70,40,61,72,25,38,32,46,28,85

Foldseek 3Di:
DDDDDDDDDDDDDDDDPDPDPDDPPPDDPDDPDCVPPDAQQFAWELVFWDKDKPPLEDAQAAPVPGGDKDKIKIKIFTDAQVRHGRQDWWKKAKDKPAFDKDGIDIDHRRMDIIMGIHDPDPPQQPQQKMKMKIKTWFHWWHKDDPPPPSAAEDPIDTDFDWFDWAPSPPPPDDDDPIGGQQFDALVRNPSPPRDTDGGPQATQAPRYDYPPRHRPRHNIGMHMDMDMRRHAHDFAKEKEWEDPLPAFWWWKDKPPFDIDIDRDTDIDITPDTGGFQDWIAIDTPDDGVPKDKDWDPRTDTPNHHHYHIYIYID

pLDDT: mean 86.88, std 17.52, range [28.47, 98.62]

Nearest PDB structures (foldseek):
  2qki-assembly2_D  TM=2.252E-01  e=9.936E-02  Homo sapiens
  2ice-assembly2_D  TM=2.312E-01  e=5.047E-01  Homo sapiens
  5imw-assembly2_B  TM=1.339E-01  e=1.367E+00  Streptococcus intermedius
  2bk2-assembly1_A  TM=1.409E-01  e=1.973E+00  Clostridium perfringens
  6zd0-assembly1_E  TM=1.450E-01  e=3.000E+00  Streptococcus intermedius